Protein AF-A0A975A2U2-F1 (afdb_monomer)

Secondary structure (DSSP, 8-state):
-PPEEEE-SSHHHHHHHHHHHHHHHHHH-SS-EEEE---GGGHHHHHHHHHHHHHTS---TT-EEEESEEETT--TT-SSSHHHHHIIIIITTTT--GGGEE---TTSHHHHHHHHHHHHHS--SEEEEEBPTTS-BTTB--GGG--SS-EEEEPPHHHHHHHHHHSSSGGGT--SEEEE--HHHHHTSSEEEEEE-SGGGHHHHHHHHH-SS--TT-GGGGGGTSSSEEEEE-HHHHHHH--

Structure (mmCIF, N/CA/C/O backbone):
data_AF-A0A975A2U2-F1
#
_entry.id   AF-A0A975A2U2-F1
#
loop_
_atom_site.group_PDB
_atom_site.id
_atom_site.type_symbol
_atom_site.label_atom_id
_atom_site.label_alt_id
_atom_site.label_comp_id
_atom_site.label_asym_id
_atom_site.label_entity_id
_atom_site.label_seq_id
_atom_site.pdbx_PDB_ins_code
_atom_site.Cartn_x
_atom_site.Cartn_y
_atom_site.Cartn_z
_atom_site.occupancy
_atom_site.B_iso_or_equiv
_atom_site.auth_seq_id
_atom_site.auth_comp_id
_atom_site.auth_asym_id
_atom_site.auth_atom_id
_atom_site.pdbx_PDB_model_num
ATOM 1 N N . MET A 1 1 ? -15.490 -8.543 -10.507 1.00 60.94 1 MET A N 1
ATOM 2 C CA . MET A 1 1 ? -15.970 -7.292 -11.134 1.00 60.94 1 MET A CA 1
ATOM 3 C C . MET A 1 1 ? -14.875 -6.780 -12.058 1.00 60.94 1 MET A C 1
ATOM 5 O O . MET A 1 1 ? -13.742 -7.208 -11.859 1.00 60.94 1 MET A O 1
ATOM 9 N N . PRO A 1 2 ? -15.171 -5.969 -13.089 1.00 84.06 2 PRO A N 1
ATOM 10 C CA . PRO A 1 2 ? -14.108 -5.294 -13.832 1.00 84.06 2 PRO A CA 1
ATOM 11 C C . PRO A 1 2 ? -13.298 -4.394 -12.888 1.00 84.06 2 PRO A C 1
ATOM 13 O O . PRO A 1 2 ? -13.817 -3.969 -11.854 1.00 84.06 2 PRO A O 1
ATOM 16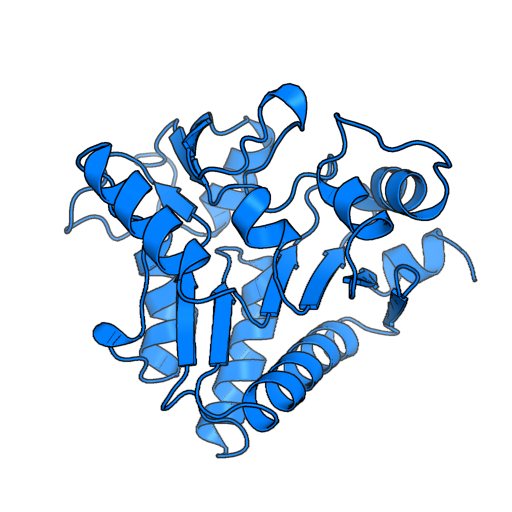 N N . LEU A 1 3 ? -12.040 -4.127 -13.248 1.00 93.69 3 LEU A N 1
ATOM 17 C CA . LEU A 1 3 ? -11.221 -3.108 -12.592 1.00 93.69 3 LEU A CA 1
ATOM 18 C C . LEU A 1 3 ? -11.994 -1.784 -12.560 1.00 93.69 3 LEU A C 1
ATOM 20 O O . LEU A 1 3 ? -12.442 -1.308 -13.603 1.00 93.69 3 LEU A O 1
ATOM 24 N N . GLN A 1 4 ? -12.152 -1.215 -11.369 1.00 96.00 4 GLN A N 1
ATOM 25 C CA . GLN A 1 4 ? -12.750 0.101 -11.175 1.00 96.00 4 GLN A CA 1
ATOM 26 C C . GLN A 1 4 ? -11.678 1.176 -11.356 1.00 96.00 4 GLN A C 1
ATOM 28 O O . GLN A 1 4 ? -10.535 0.991 -10.936 1.00 96.00 4 GLN A O 1
ATOM 33 N N . LEU A 1 5 ? -12.047 2.286 -11.986 1.00 95.56 5 LEU A N 1
ATOM 34 C CA . LEU A 1 5 ? -11.187 3.448 -12.168 1.00 95.56 5 LEU A CA 1
ATOM 35 C C . LEU A 1 5 ? -11.853 4.643 -11.495 1.00 95.56 5 LEU A C 1
ATOM 37 O O . LEU A 1 5 ? -12.919 5.062 -11.935 1.00 95.56 5 LEU A O 1
ATOM 41 N N . GLU A 1 6 ? -11.194 5.196 -10.485 1.00 95.31 6 GLU A N 1
ATOM 42 C CA . GLU A 1 6 ? -11.610 6.420 -9.806 1.00 95.31 6 GLU A CA 1
ATOM 43 C C . GLU A 1 6 ? -10.668 7.558 -10.201 1.00 95.31 6 GLU A C 1
ATOM 45 O O . GLU A 1 6 ? -9.447 7.388 -10.250 1.00 95.31 6 GLU A O 1
ATOM 50 N N . LYS A 1 7 ? -11.236 8.722 -10.513 1.00 93.12 7 LYS A N 1
ATOM 51 C CA . LYS A 1 7 ? -10.504 9.929 -10.915 1.00 93.12 7 LYS A CA 1
ATOM 52 C C . LYS A 1 7 ? -10.805 11.022 -9.897 1.00 93.12 7 LYS A C 1
ATOM 54 O O . LYS A 1 7 ? -11.976 11.308 -9.666 1.00 93.12 7 LYS A O 1
ATOM 59 N N . THR A 1 8 ? -9.782 11.620 -9.297 1.00 90.94 8 THR A N 1
ATOM 60 C CA . THR A 1 8 ? -9.971 12.664 -8.278 1.00 90.94 8 THR A CA 1
ATOM 61 C C . THR A 1 8 ? -9.859 14.063 -8.882 1.00 90.94 8 THR A C 1
ATOM 63 O O . THR A 1 8 ? -9.176 14.248 -9.892 1.00 90.94 8 THR A O 1
ATOM 66 N N . GLU A 1 9 ? -10.527 15.065 -8.299 1.00 86.44 9 GLU A N 1
ATOM 67 C CA . GLU A 1 9 ? -10.512 16.440 -8.829 1.00 86.44 9 GLU A CA 1
ATOM 68 C C . GLU A 1 9 ? -9.374 17.270 -8.225 1.00 86.44 9 GLU A C 1
ATOM 70 O O . GLU A 1 9 ? -8.796 18.135 -8.887 1.00 86.44 9 GLU A O 1
ATOM 75 N N . ASN A 1 10 ? -9.004 16.979 -6.979 1.00 84.06 10 ASN A N 1
ATOM 76 C CA . ASN A 1 10 ? -7.843 17.547 -6.306 1.00 84.06 10 ASN A CA 1
ATOM 77 C C . ASN A 1 10 ? -7.089 16.491 -5.452 1.00 84.06 10 ASN A C 1
ATOM 79 O O . ASN A 1 10 ? -7.435 15.306 -5.427 1.00 84.06 10 ASN A O 1
ATOM 83 N N . SER A 1 11 ? -5.990 16.897 -4.805 1.00 74.81 11 SER A N 1
ATOM 84 C CA . SER A 1 11 ? -5.178 15.994 -3.972 1.00 74.81 11 SER A CA 1
ATOM 85 C C . SER A 1 11 ? -5.811 15.662 -2.617 1.00 74.81 11 SER A C 1
ATOM 87 O O . SER A 1 11 ? -5.467 14.626 -2.050 1.00 74.81 11 SER A O 1
ATOM 89 N N . LEU A 1 12 ? -6.695 16.518 -2.091 1.00 80.00 12 LEU A N 1
ATOM 90 C CA . LEU A 1 12 ? -7.461 16.223 -0.875 1.00 80.00 12 LEU A CA 1
ATOM 91 C C . LEU A 1 12 ? -8.483 15.128 -1.167 1.00 80.00 12 LEU A C 1
ATOM 93 O O . LEU A 1 12 ? -8.534 14.157 -0.425 1.00 80.00 12 LEU A O 1
ATOM 97 N N . ASP A 1 13 ? -9.165 15.193 -2.312 1.00 84.75 13 ASP A N 1
ATOM 98 C CA . ASP A 1 13 ? -10.115 14.160 -2.740 1.00 84.75 13 ASP A CA 1
ATOM 99 C C . ASP A 1 13 ? -9.481 12.759 -2.788 1.00 84.75 13 ASP A C 1
ATOM 101 O O . ASP A 1 13 ? -10.126 11.773 -2.452 1.00 84.75 13 ASP A O 1
ATOM 105 N N . LEU A 1 14 ? -8.204 12.648 -3.185 1.00 86.81 14 LEU A N 1
ATOM 106 C CA . LEU A 1 14 ? -7.469 11.375 -3.169 1.00 86.81 14 LEU A CA 1
ATOM 107 C C . LEU A 1 14 ? -7.332 10.819 -1.750 1.00 86.81 14 LEU A C 1
ATOM 109 O O . LEU A 1 14 ? -7.555 9.631 -1.517 1.00 86.81 14 LEU A O 1
ATOM 113 N N . GLN A 1 15 ? -6.941 11.679 -0.813 1.00 88.25 15 GLN A N 1
ATOM 114 C CA . GLN A 1 15 ? -6.738 11.306 0.584 1.00 88.25 15 GLN A CA 1
ATOM 115 C C . GLN A 1 15 ? -8.072 10.945 1.234 1.00 88.25 15 GLN A C 1
ATOM 117 O O . GLN A 1 15 ? -8.176 9.893 1.862 1.00 88.25 15 GLN A O 1
ATOM 122 N N . GLU A 1 16 ? -9.094 11.774 1.019 1.00 88.31 16 GLU A N 1
ATOM 123 C CA . GLU A 1 16 ? -10.457 11.571 1.508 1.00 88.31 16 GLU A CA 1
ATOM 124 C C . GLU A 1 16 ? -11.075 10.294 0.938 1.00 88.31 16 GLU A C 1
ATOM 126 O O . GLU A 1 16 ? -11.665 9.522 1.688 1.00 88.31 16 GLU A O 1
ATOM 131 N N . LEU A 1 17 ? -10.884 10.000 -0.352 1.00 92.31 17 LEU A N 1
ATOM 132 C CA . LEU A 1 17 ? -11.379 8.766 -0.962 1.00 92.31 17 LEU A CA 1
ATOM 133 C C . LEU A 1 17 ? -10.708 7.526 -0.358 1.00 92.31 17 LEU A C 1
ATOM 135 O O . LEU A 1 17 ? -11.388 6.558 -0.020 1.00 92.31 17 LEU A O 1
ATOM 139 N N . ILE A 1 18 ? -9.383 7.538 -0.195 1.00 92.06 18 ILE A N 1
ATOM 140 C CA . ILE A 1 18 ? -8.663 6.406 0.407 1.00 92.06 18 ILE A CA 1
ATOM 141 C C . ILE A 1 18 ? -9.062 6.225 1.878 1.00 92.06 18 ILE A C 1
ATOM 143 O O . ILE A 1 18 ? -9.288 5.095 2.320 1.00 92.06 18 ILE A O 1
ATOM 147 N N . GLN A 1 19 ? -9.190 7.321 2.627 1.00 91.94 19 GLN A N 1
ATOM 148 C CA . GLN A 1 19 ? -9.665 7.317 4.010 1.00 91.94 19 GLN A CA 1
ATOM 149 C C . GLN A 1 19 ? -11.100 6.783 4.107 1.00 91.94 19 GLN A C 1
ATOM 151 O O . GLN A 1 19 ? -11.376 5.948 4.968 1.00 91.94 19 GLN A O 1
ATOM 156 N N . LEU A 1 20 ? -11.998 7.220 3.220 1.00 92.38 20 LEU A N 1
ATOM 157 C CA . LEU A 1 20 ? -13.383 6.762 3.157 1.00 92.38 20 LEU A CA 1
ATOM 158 C C . LEU A 1 20 ? -13.448 5.261 2.877 1.00 92.38 20 LEU A C 1
ATOM 160 O O . LEU A 1 20 ? -14.113 4.542 3.617 1.00 92.38 20 LEU A O 1
ATOM 164 N N . ILE A 1 21 ? -12.695 4.778 1.883 1.00 94.44 21 ILE A N 1
ATOM 165 C CA . ILE A 1 21 ? -12.599 3.345 1.588 1.00 94.44 21 ILE A CA 1
ATOM 166 C C . ILE A 1 21 ? -12.132 2.581 2.830 1.00 94.44 21 ILE A C 1
ATOM 168 O O . ILE A 1 21 ? -12.745 1.585 3.198 1.00 94.44 21 ILE A O 1
ATOM 172 N N . LEU A 1 22 ? -11.074 3.033 3.508 1.00 93.94 22 LEU A N 1
ATOM 173 C CA . LEU A 1 22 ? -10.594 2.358 4.715 1.00 93.94 22 LEU A CA 1
ATOM 174 C C . LEU A 1 22 ? -11.653 2.348 5.828 1.00 93.94 22 LEU A C 1
ATOM 176 O O . LEU A 1 22 ? -11.825 1.325 6.491 1.00 93.94 22 LEU A O 1
ATOM 180 N N . LYS A 1 23 ? -12.363 3.465 6.022 1.00 92.75 23 LYS A N 1
ATOM 181 C CA . LYS A 1 23 ? -13.436 3.608 7.015 1.00 92.75 23 LYS A CA 1
ATOM 182 C C . LYS A 1 23 ? -14.592 2.650 6.740 1.00 92.75 23 LYS A C 1
ATOM 184 O O . LYS A 1 23 ? -15.063 1.995 7.668 1.00 92.75 23 LYS A O 1
ATOM 189 N N . GLU A 1 24 ? -15.025 2.544 5.488 1.00 93.50 24 GLU A N 1
ATOM 190 C CA . GLU A 1 24 ? -16.064 1.601 5.073 1.00 93.50 24 GLU A CA 1
ATOM 191 C C . GLU A 1 24 ? -15.623 0.161 5.358 1.00 93.50 24 GLU A C 1
ATOM 193 O O . GLU A 1 24 ? -16.275 -0.540 6.133 1.00 93.50 24 GLU A O 1
ATOM 198 N N . GLU A 1 25 ? -14.459 -0.243 4.847 1.00 94.50 25 GLU A N 1
ATOM 199 C CA . GLU A 1 25 ? -13.970 -1.623 4.948 1.00 94.50 25 GLU A CA 1
ATOM 200 C C . GLU A 1 25 ? -13.724 -2.067 6.401 1.00 94.50 25 GLU A C 1
ATOM 202 O O . GLU A 1 25 ? -14.053 -3.198 6.767 1.00 94.50 25 GLU A O 1
ATOM 207 N N . VAL A 1 26 ? -13.193 -1.186 7.263 1.00 93.44 26 VAL A N 1
ATOM 208 C CA . VAL A 1 26 ? -12.998 -1.516 8.687 1.00 93.44 26 VAL A CA 1
ATOM 209 C C . VAL A 1 26 ? -14.322 -1.568 9.455 1.00 93.44 26 VAL A C 1
ATOM 211 O O . VAL A 1 26 ? -14.438 -2.309 10.429 1.00 93.44 26 VAL A O 1
ATOM 214 N N . SER A 1 27 ? -15.341 -0.814 9.028 1.00 90.25 27 SER A N 1
ATOM 215 C CA . SER A 1 27 ? -16.659 -0.813 9.676 1.00 90.25 27 SER A CA 1
ATOM 216 C C . SER A 1 27 ? -17.502 -2.045 9.330 1.00 90.25 27 SER A C 1
ATOM 218 O O . SER A 1 27 ? -18.303 -2.497 10.151 1.00 90.25 27 SER A O 1
ATOM 220 N N . GLU A 1 28 ? -17.298 -2.629 8.146 1.00 89.81 28 GLU A N 1
ATOM 221 C CA . GLU A 1 28 ? -18.024 -3.818 7.689 1.00 89.81 28 GLU A CA 1
ATOM 222 C C . GLU A 1 28 ? -17.615 -5.098 8.430 1.00 89.81 28 GLU A C 1
ATOM 224 O O . GLU A 1 28 ? -18.399 -6.050 8.522 1.00 89.81 28 GLU A O 1
ATOM 229 N N . LYS A 1 29 ? -16.389 -5.146 8.967 1.00 85.38 29 LYS A N 1
ATOM 230 C CA . LYS A 1 29 ? -15.828 -6.353 9.577 1.00 85.38 29 LYS A CA 1
ATOM 231 C C . LYS A 1 29 ? -15.096 -6.041 10.874 1.00 85.38 29 LYS A C 1
ATOM 233 O O . LYS A 1 29 ? -14.103 -5.330 10.898 1.00 85.38 29 LYS A O 1
ATOM 238 N N . ASN A 1 30 ? -15.529 -6.696 11.951 1.00 78.75 30 ASN A N 1
ATOM 239 C CA . ASN A 1 30 ? -14.882 -6.561 13.253 1.00 78.75 30 ASN A CA 1
ATOM 240 C C . ASN A 1 30 ? -13.431 -7.070 13.250 1.00 78.75 30 ASN A C 1
ATOM 242 O O . ASN A 1 30 ? -12.584 -6.429 13.843 1.00 78.75 30 ASN A O 1
ATOM 246 N N . ASP A 1 31 ? -13.127 -8.210 12.635 1.00 90.69 31 ASP A N 1
ATOM 247 C CA . ASP A 1 31 ? -11.786 -8.808 12.551 1.00 90.69 31 ASP A CA 1
ATOM 248 C C . ASP A 1 31 ? -11.086 -8.435 11.232 1.00 90.69 31 ASP A C 1
ATOM 250 O O . ASP A 1 31 ? -10.857 -9.275 10.363 1.00 90.69 31 ASP A O 1
ATOM 254 N N . PHE A 1 32 ? -10.795 -7.151 11.043 1.00 96.25 32 PHE A N 1
ATOM 255 C CA . PHE A 1 32 ? -10.252 -6.610 9.793 1.00 96.25 32 PHE A CA 1
ATOM 256 C C . PHE A 1 32 ? -8.742 -6.865 9.629 1.00 96.25 32 PHE A C 1
ATOM 258 O O . PHE A 1 32 ? -7.986 -6.793 10.592 1.00 96.25 32 PHE A O 1
ATOM 265 N N . SER A 1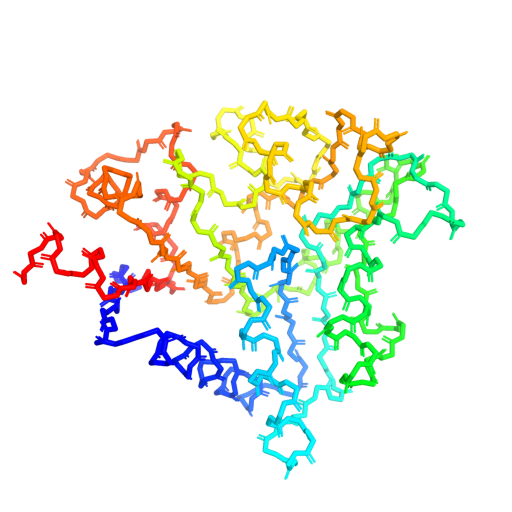 33 ? -8.271 -7.143 8.415 1.00 97.06 33 SER A N 1
ATOM 266 C CA . SER A 1 33 ? -6.845 -7.288 8.088 1.00 97.06 33 SER A CA 1
ATOM 267 C C . SER A 1 33 ? -6.422 -6.318 6.985 1.00 97.06 33 SER A C 1
ATOM 269 O O . SER A 1 33 ? -6.972 -6.362 5.885 1.00 97.06 33 SER A O 1
ATOM 271 N N . PHE A 1 34 ? -5.422 -5.479 7.254 1.00 96.81 34 PHE A N 1
ATOM 272 C CA . PHE A 1 34 ? -4.977 -4.410 6.357 1.00 96.81 34 PHE A CA 1
ATOM 273 C C . PHE A 1 34 ? -3.492 -4.544 6.004 1.00 96.81 34 PHE A C 1
ATOM 275 O O . PHE A 1 34 ? -2.650 -4.605 6.897 1.00 96.81 34 PHE A O 1
ATOM 282 N N . ALA A 1 35 ? -3.156 -4.575 4.714 1.00 96.25 35 ALA A N 1
ATOM 283 C CA . ALA A 1 35 ? -1.769 -4.487 4.260 1.00 96.25 35 ALA A CA 1
ATOM 284 C C . ALA A 1 35 ? -1.357 -3.020 4.082 1.00 96.25 35 ALA A C 1
ATOM 286 O O . ALA A 1 35 ? -1.995 -2.286 3.324 1.00 96.25 35 ALA A O 1
ATOM 287 N N . ILE A 1 36 ? -0.289 -2.617 4.773 1.00 93.31 36 ILE A N 1
ATOM 288 C CA . ILE A 1 36 ? 0.160 -1.227 4.893 1.00 93.31 36 ILE A CA 1
ATOM 289 C C . ILE A 1 36 ? 1.577 -1.041 4.339 1.00 93.31 36 ILE A C 1
ATOM 291 O O . ILE A 1 36 ? 2.456 -1.864 4.594 1.00 93.31 36 ILE A O 1
ATOM 295 N N . ASN A 1 37 ? 1.782 0.058 3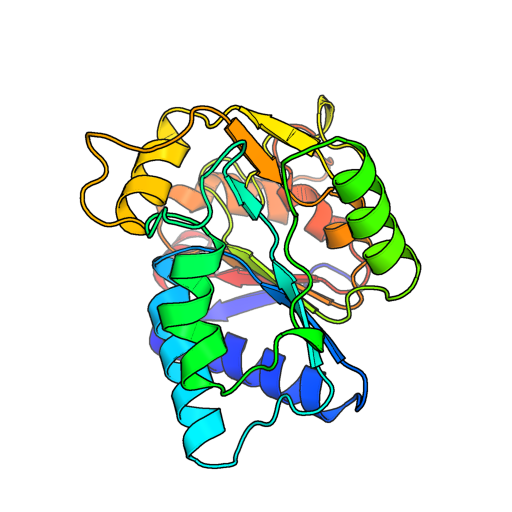.608 1.00 89.44 37 ASN A N 1
ATOM 296 C CA . ASN A 1 37 ? 3.029 0.372 2.907 1.00 89.44 37 ASN A CA 1
ATOM 297 C C . ASN A 1 37 ? 3.830 1.487 3.574 1.00 89.44 37 ASN A C 1
ATOM 299 O O . ASN A 1 37 ? 3.294 2.404 4.191 1.00 89.44 37 ASN A O 1
ATOM 303 N N . THR A 1 38 ? 5.132 1.488 3.365 1.00 89.38 38 THR A N 1
ATOM 304 C CA . THR A 1 38 ? 6.010 2.602 3.700 1.00 89.38 38 THR A CA 1
ATOM 305 C C . THR A 1 38 ? 6.152 3.504 2.476 1.00 89.38 38 THR A C 1
ATOM 307 O O . THR A 1 38 ? 6.703 3.089 1.464 1.00 89.38 38 THR A O 1
ATOM 310 N N . SER A 1 39 ? 5.637 4.737 2.533 1.00 85.44 39 SER A N 1
ATOM 311 C CA . SER A 1 39 ? 5.945 5.778 1.543 1.00 85.44 39 SER A CA 1
ATOM 312 C C . SER A 1 39 ? 5.565 7.169 2.042 1.00 85.44 39 SER A C 1
ATOM 314 O O . SER A 1 39 ? 4.498 7.352 2.622 1.00 85.44 39 SER A O 1
ATOM 316 N N . ASN A 1 40 ? 6.390 8.180 1.759 1.00 85.81 40 ASN A N 1
ATOM 317 C CA . ASN A 1 40 ? 6.036 9.577 2.039 1.00 85.81 40 ASN A CA 1
ATOM 318 C C . ASN A 1 40 ? 4.823 10.063 1.252 1.00 85.81 40 ASN A C 1
ATOM 320 O O . ASN A 1 40 ? 4.141 10.979 1.705 1.00 85.81 40 ASN A O 1
ATOM 324 N N . ASN A 1 41 ? 4.503 9.428 0.126 1.00 84.75 41 ASN A N 1
ATOM 325 C CA . ASN A 1 41 ? 3.285 9.750 -0.609 1.00 84.75 41 ASN A CA 1
ATOM 326 C C . ASN A 1 41 ? 2.028 9.269 0.136 1.00 84.75 41 ASN A C 1
ATOM 328 O O . ASN A 1 41 ? 0.949 9.807 -0.097 1.00 84.75 41 ASN A O 1
ATOM 332 N N . PHE A 1 42 ? 2.167 8.324 1.075 1.00 87.19 42 PHE A N 1
ATOM 333 C CA . PHE A 1 42 ? 1.108 7.956 2.014 1.00 87.19 42 PHE A CA 1
ATOM 334 C C . PHE A 1 42 ? 1.039 8.872 3.238 1.00 87.19 42 PHE A C 1
ATOM 336 O O . PHE A 1 42 ? 0.055 8.802 3.965 1.00 87.19 42 PHE A O 1
ATOM 343 N N . HIS A 1 43 ? 2.028 9.735 3.492 1.00 89.19 43 HIS A N 1
ATOM 344 C CA . HIS A 1 43 ? 2.042 10.543 4.713 1.00 89.19 43 HIS A CA 1
ATOM 345 C C . HIS A 1 43 ? 0.769 11.398 4.887 1.00 89.19 43 HIS A C 1
ATOM 347 O O . HIS A 1 43 ? 0.158 11.287 5.949 1.00 89.19 43 HIS A O 1
ATOM 353 N N . PRO A 1 44 ? 0.268 12.119 3.861 1.00 89.56 44 PRO A N 1
ATOM 354 C CA . PRO A 1 44 ? -0.998 12.849 3.982 1.00 89.56 44 PRO A CA 1
ATOM 355 C C . PRO A 1 44 ? -2.213 11.936 4.220 1.00 89.56 44 PRO A C 1
ATOM 357 O O . PRO A 1 44 ? -3.138 12.288 4.946 1.00 89.56 44 PRO A O 1
ATOM 360 N N . ILE A 1 45 ? -2.201 10.725 3.649 1.00 91.06 45 ILE A N 1
ATOM 361 C CA . ILE A 1 45 ? -3.246 9.715 3.876 1.00 91.06 45 ILE A CA 1
ATOM 362 C C . ILE A 1 45 ? -3.213 9.261 5.344 1.00 91.06 45 ILE A C 1
ATOM 364 O O . ILE A 1 45 ? -4.258 9.145 5.982 1.00 91.06 45 ILE A O 1
ATOM 368 N N . TYR A 1 46 ? -2.023 9.041 5.908 1.00 93.75 46 TYR A N 1
ATOM 369 C CA . TYR A 1 46 ? -1.855 8.685 7.317 1.00 93.75 46 TYR A CA 1
ATOM 370 C C . TYR A 1 46 ? -2.279 9.811 8.253 1.00 93.75 46 TYR A C 1
ATOM 372 O O . TYR A 1 46 ? -2.977 9.534 9.223 1.00 93.75 46 TYR A O 1
ATOM 380 N N . GLU A 1 47 ? -1.962 11.068 7.941 1.00 93.94 47 GLU A N 1
ATOM 381 C CA . GLU A 1 47 ? -2.453 12.219 8.708 1.00 93.94 47 GLU A CA 1
ATOM 382 C C . GLU A 1 47 ? -3.987 12.276 8.731 1.00 93.94 47 GLU A C 1
ATOM 384 O O . GLU A 1 47 ? -4.580 12.437 9.800 1.00 93.94 47 GLU A O 1
ATOM 389 N N . ALA A 1 48 ? -4.640 12.061 7.585 1.00 92.88 48 ALA A N 1
ATOM 390 C CA . ALA A 1 48 ? -6.097 12.008 7.502 1.00 92.88 48 ALA A CA 1
ATOM 391 C C . ALA A 1 48 ? -6.675 10.851 8.342 1.00 92.88 48 ALA A C 1
ATOM 393 O O . ALA A 1 48 ? -7.612 11.041 9.122 1.00 92.88 48 ALA A O 1
ATOM 394 N N . ILE A 1 49 ? -6.098 9.650 8.244 1.00 94.56 49 ILE A N 1
ATOM 395 C CA . ILE A 1 49 ? -6.519 8.476 9.029 1.00 94.56 49 ILE A CA 1
ATOM 396 C C . ILE A 1 49 ? -6.358 8.725 10.536 1.00 94.56 49 ILE A C 1
ATOM 398 O O . ILE A 1 49 ? -7.274 8.437 11.310 1.00 94.56 49 ILE A O 1
ATOM 402 N N . VAL A 1 50 ? -5.223 9.289 10.955 1.00 95.62 50 VAL A N 1
ATOM 403 C CA . VAL A 1 50 ? -4.946 9.651 12.353 1.00 95.62 50 VAL A CA 1
ATOM 404 C C . VAL A 1 50 ? -5.941 10.692 12.852 1.00 95.62 50 VAL A C 1
ATOM 406 O O . VAL A 1 50 ? -6.472 10.546 13.952 1.00 95.62 50 VAL A O 1
ATOM 409 N N . SER A 1 51 ? -6.258 11.699 12.038 1.00 94.81 51 SER A N 1
ATOM 410 C CA . SER A 1 51 ? -7.268 12.702 12.377 1.00 94.81 51 SER A CA 1
ATOM 411 C C . SER A 1 51 ? -8.646 12.068 12.608 1.00 94.81 51 SER A C 1
ATOM 413 O O . SER A 1 51 ? -9.282 12.336 13.631 1.00 94.81 51 SER A O 1
ATOM 415 N N . SER A 1 52 ? -9.080 11.149 11.735 1.00 94.12 52 SER A N 1
ATOM 416 C CA . SER A 1 52 ? -10.336 10.413 11.934 1.00 94.12 52 SER A CA 1
ATOM 417 C C . SER A 1 52 ? -10.331 9.573 13.205 1.00 94.12 52 SER A C 1
ATOM 419 O O . SER A 1 52 ? -11.315 9.590 13.942 1.00 94.12 52 SER A O 1
ATOM 421 N N . PHE A 1 53 ? -9.233 8.881 13.507 1.00 95.62 53 PHE A N 1
ATOM 422 C CA . PHE A 1 53 ? -9.107 8.122 14.750 1.00 95.62 53 PHE A CA 1
ATOM 423 C C . PHE A 1 53 ? -9.224 9.023 15.986 1.00 95.62 53 PHE A C 1
ATOM 425 O O . PHE A 1 53 ? -10.030 8.750 16.873 1.00 95.62 53 PHE A O 1
ATOM 432 N N . GLN A 1 54 ? -8.498 10.143 16.013 1.00 95.00 54 GLN A N 1
ATOM 433 C CA . GLN A 1 54 ? -8.523 11.098 17.127 1.00 95.00 54 GLN A CA 1
ATOM 434 C C . GLN A 1 54 ? -9.899 11.749 17.323 1.00 95.00 54 GLN A C 1
ATOM 436 O O . GLN A 1 54 ? -10.275 12.067 18.450 1.00 95.00 54 GLN A O 1
ATOM 441 N N . SER A 1 55 ? -10.667 11.923 16.243 1.00 95.56 55 SER A N 1
ATOM 442 C CA . SER A 1 55 ? -12.051 12.413 16.305 1.00 95.56 55 SER A CA 1
ATOM 443 C C . SER A 1 55 ? -13.076 11.357 16.752 1.00 95.56 55 SER A C 1
ATOM 445 O O . SER A 1 55 ? -14.215 11.707 17.054 1.00 95.56 55 SER A O 1
ATOM 447 N N . GLY A 1 56 ? -12.685 10.078 16.826 1.00 93.88 56 GLY A N 1
ATOM 448 C CA . GLY A 1 56 ? -13.569 8.953 17.153 1.00 93.88 56 GLY A CA 1
ATOM 449 C C . GLY A 1 56 ? -14.332 8.365 15.959 1.00 93.88 56 GLY A C 1
ATOM 450 O O . GLY A 1 56 ? -15.126 7.443 16.140 1.00 93.88 56 GLY A O 1
ATOM 451 N N . ASP A 1 57 ? -14.075 8.851 14.744 1.00 91.50 57 ASP A N 1
ATOM 452 C CA . ASP A 1 57 ? -14.728 8.414 13.503 1.00 91.50 57 ASP A CA 1
ATOM 453 C C . ASP A 1 57 ? -14.187 7.093 12.945 1.00 91.50 57 ASP A C 1
ATOM 455 O O . ASP A 1 57 ? -14.779 6.515 12.028 1.00 91.50 57 ASP A O 1
ATOM 459 N N . LEU A 1 58 ? -13.048 6.632 13.461 1.00 92.31 58 LEU A N 1
ATOM 460 C CA . LEU A 1 58 ? -12.353 5.439 13.002 1.00 92.31 58 LEU A CA 1
ATOM 461 C C . LEU A 1 58 ? -11.765 4.685 14.196 1.00 92.31 58 LEU A C 1
ATOM 463 O O . LEU A 1 58 ? -11.227 5.292 15.117 1.00 92.31 58 LEU A O 1
ATOM 467 N N . SER A 1 59 ? -11.844 3.355 14.182 1.00 92.31 59 SER A N 1
ATOM 468 C CA . SER A 1 59 ? -11.262 2.510 15.227 1.00 92.31 59 SER A CA 1
ATOM 469 C C . SER A 1 59 ? -10.628 1.268 14.623 1.00 92.31 59 SER A C 1
ATOM 471 O O . SER A 1 59 ? -11.222 0.609 13.775 1.00 92.31 59 SER A O 1
ATOM 473 N N . PHE A 1 60 ? -9.443 0.921 15.123 1.00 95.06 60 PHE A N 1
ATOM 474 C CA . PHE A 1 60 ? -8.672 -0.241 14.686 1.00 95.06 60 PHE A CA 1
ATOM 475 C C . PHE A 1 60 ? -8.557 -1.324 15.765 1.00 95.06 60 PHE A C 1
ATOM 477 O O . PHE A 1 60 ? -7.685 -2.179 15.685 1.00 95.06 60 PHE A O 1
ATOM 484 N N . ASN A 1 61 ? -9.428 -1.327 16.783 1.00 91.31 61 ASN A N 1
ATOM 485 C CA . ASN A 1 61 ? -9.312 -2.189 17.975 1.00 91.31 61 ASN A CA 1
ATOM 486 C C . ASN A 1 61 ? -9.162 -3.697 17.702 1.00 91.31 61 ASN A C 1
ATOM 488 O O . ASN A 1 61 ? -8.690 -4.439 18.561 1.00 91.31 61 ASN A O 1
ATOM 492 N N . LYS A 1 62 ? -9.621 -4.167 16.544 1.00 93.00 62 LYS A N 1
ATOM 493 C CA . LYS A 1 62 ? -9.580 -5.576 16.132 1.00 93.00 62 LYS A CA 1
ATOM 494 C C . LYS A 1 62 ? -8.971 -5.746 14.738 1.00 93.00 62 LYS A C 1
ATOM 496 O O . LYS A 1 62 ? -9.202 -6.748 14.066 1.00 93.00 62 LYS A O 1
ATOM 501 N N . THR A 1 63 ? -8.192 -4.758 14.311 1.00 96.31 63 THR A N 1
ATOM 502 C CA . THR A 1 63 ? -7.495 -4.788 13.032 1.00 96.31 63 THR A CA 1
ATOM 503 C C . THR A 1 63 ? -6.136 -5.451 13.187 1.00 96.31 63 THR A C 1
ATOM 505 O O . THR A 1 63 ? -5.419 -5.172 14.143 1.00 96.31 63 THR A O 1
ATOM 508 N N . THR A 1 64 ? -5.772 -6.317 12.248 1.00 96.81 64 THR A N 1
ATOM 509 C CA . THR A 1 64 ? -4.409 -6.833 12.083 1.00 96.81 64 THR A CA 1
ATOM 510 C C . THR A 1 64 ? -3.758 -6.139 10.893 1.00 96.81 64 THR A C 1
ATOM 512 O O . THR A 1 64 ? -4.331 -6.095 9.807 1.00 96.81 64 THR A O 1
ATOM 515 N N . PHE A 1 65 ? -2.565 -5.598 11.084 1.00 96.75 65 PHE A N 1
ATOM 516 C CA . PHE A 1 65 ? -1.798 -4.890 10.071 1.00 96.75 65 PHE A CA 1
ATOM 517 C C . PHE A 1 65 ? -0.676 -5.775 9.554 1.00 96.75 65 PHE A C 1
ATOM 519 O O . PHE A 1 65 ? 0.038 -6.392 10.337 1.00 96.75 65 PHE A O 1
ATOM 526 N N . TYR A 1 66 ? -0.504 -5.815 8.241 1.00 96.31 66 TYR A N 1
ATOM 527 C CA . TYR A 1 66 ? 0.569 -6.534 7.572 1.00 96.31 66 TYR A CA 1
ATOM 528 C C . TYR A 1 66 ? 1.473 -5.512 6.893 1.00 96.31 66 TYR A C 1
ATOM 530 O O . TYR A 1 66 ? 1.0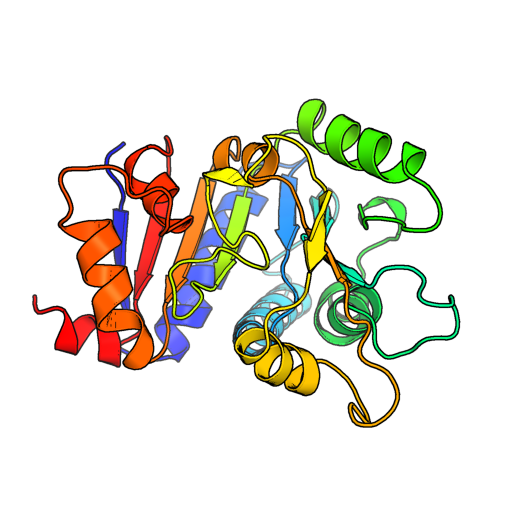97 -4.949 5.865 1.00 96.31 66 TYR A O 1
ATOM 538 N N . SER A 1 67 ? 2.656 -5.261 7.456 1.00 94.12 67 SER A N 1
ATOM 539 C CA . SER A 1 67 ? 3.654 -4.423 6.782 1.00 94.12 6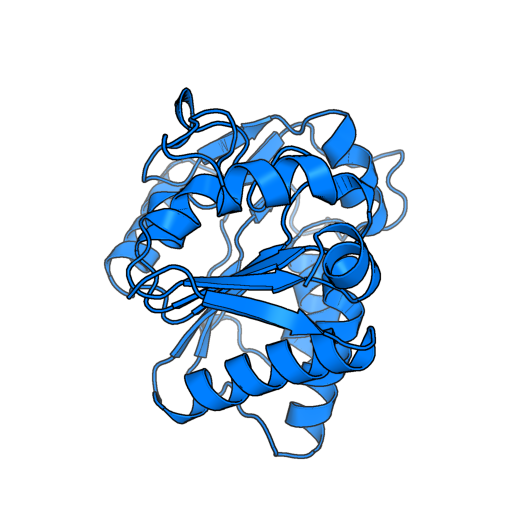7 SER A CA 1
ATOM 540 C C . SER A 1 67 ? 4.104 -5.124 5.503 1.00 94.12 67 SER A C 1
ATOM 542 O O . SER A 1 67 ? 4.449 -6.308 5.542 1.00 94.12 67 SER A O 1
ATOM 544 N N . THR A 1 68 ? 4.091 -4.422 4.375 1.00 93.75 68 THR A N 1
ATOM 545 C CA . THR A 1 68 ? 4.419 -4.994 3.058 1.00 93.75 68 THR A CA 1
ATOM 546 C C . THR A 1 68 ? 5.917 -5.158 2.828 1.00 93.75 68 THR A C 1
ATOM 548 O O . THR A 1 68 ? 6.319 -5.973 1.996 1.00 93.75 68 THR A O 1
ATOM 551 N N . GLU A 1 69 ? 6.750 -4.444 3.581 1.00 92.31 69 GLU A N 1
ATOM 552 C CA . GLU A 1 69 ? 8.202 -4.527 3.480 1.00 92.31 69 GLU A CA 1
ATOM 553 C C . GLU A 1 69 ? 8.922 -4.307 4.814 1.00 92.31 69 GLU A C 1
ATOM 555 O O . GLU A 1 69 ? 8.379 -3.728 5.754 1.00 92.31 69 GLU A O 1
ATOM 560 N N . GLU A 1 70 ? 10.168 -4.781 4.876 1.00 90.50 70 GLU A N 1
ATOM 561 C CA . GLU A 1 70 ? 11.163 -4.372 5.871 1.00 90.50 70 GLU A CA 1
ATOM 562 C C . GLU A 1 70 ? 12.575 -4.595 5.316 1.00 90.50 70 GLU A C 1
ATOM 564 O O . GLU A 1 70 ? 12.809 -5.494 4.502 1.00 90.50 70 GLU A O 1
ATOM 569 N N . PHE A 1 71 ? 13.531 -3.773 5.736 1.00 87.75 71 PHE A N 1
ATOM 570 C CA . PHE A 1 71 ? 14.927 -3.928 5.357 1.00 87.75 71 PHE A CA 1
ATOM 571 C C . PHE A 1 71 ? 15.557 -5.181 5.956 1.00 87.75 71 PHE A C 1
ATOM 573 O O . PHE A 1 71 ? 15.369 -5.517 7.124 1.00 87.75 71 PHE A O 1
ATOM 580 N N . GLU A 1 72 ? 16.379 -5.851 5.153 1.00 83.25 72 GLU A N 1
ATOM 581 C CA . GLU A 1 72 ? 17.089 -7.047 5.589 1.00 83.25 72 GLU A CA 1
ATOM 582 C C . GLU A 1 72 ? 18.229 -6.708 6.564 1.00 83.25 72 GLU A C 1
ATOM 584 O O . GLU A 1 72 ? 18.952 -5.729 6.374 1.00 83.25 72 GLU A O 1
ATOM 589 N N . ASN A 1 73 ? 18.434 -7.557 7.579 1.00 76.31 73 ASN A N 1
ATOM 590 C CA . ASN A 1 73 ? 19.572 -7.495 8.506 1.00 76.31 73 ASN A CA 1
ATOM 591 C C . ASN A 1 73 ? 19.728 -6.155 9.257 1.00 76.31 73 ASN A C 1
ATOM 593 O O . ASN A 1 73 ? 20.843 -5.761 9.612 1.00 76.31 73 ASN A O 1
ATOM 597 N N . VAL A 1 74 ? 18.626 -5.450 9.527 1.00 76.00 74 VAL A N 1
ATOM 598 C CA . VAL A 1 74 ? 18.653 -4.229 10.342 1.00 76.00 74 VAL A CA 1
ATOM 599 C C . VAL A 1 74 ? 18.666 -4.547 11.838 1.00 76.00 74 VAL A C 1
ATOM 601 O O . VAL A 1 74 ? 17.944 -5.412 12.327 1.00 76.00 74 VAL A O 1
ATOM 604 N N . SER A 1 75 ? 19.515 -3.835 12.583 1.00 75.56 75 SER A N 1
ATOM 605 C CA . SER A 1 75 ? 19.552 -3.911 14.049 1.00 75.56 75 SER A CA 1
ATOM 606 C C . SER A 1 75 ? 18.263 -3.355 14.659 1.00 75.56 75 SER A C 1
ATOM 608 O O . SER A 1 75 ? 17.710 -2.384 14.155 1.00 75.56 75 SER A O 1
ATOM 610 N N . TRP A 1 76 ? 17.867 -3.872 15.823 1.00 67.81 76 TRP A N 1
ATOM 611 C CA . TRP A 1 76 ? 16.798 -3.307 16.657 1.00 67.81 76 TRP A CA 1
ATOM 612 C C . TRP A 1 76 ? 17.020 -1.842 17.053 1.00 67.81 76 TRP A C 1
ATOM 614 O O . TRP A 1 76 ? 16.069 -1.121 17.328 1.00 67.81 76 TRP A O 1
ATOM 624 N N . SER A 1 77 ? 1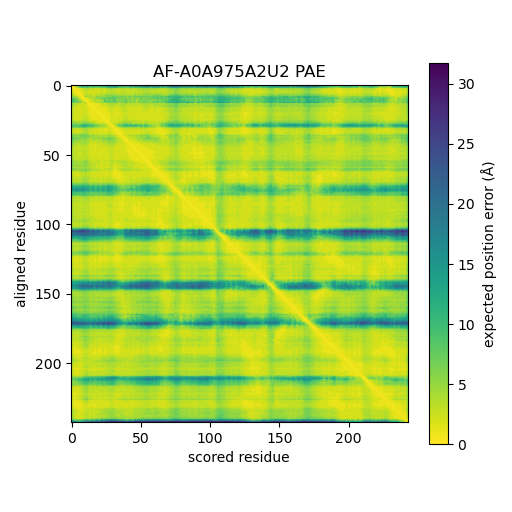8.277 -1.399 17.094 1.00 75.94 77 SER A N 1
ATOM 625 C CA . SER A 1 77 ? 18.635 -0.006 17.371 1.00 75.94 77 SER A CA 1
ATOM 626 C C . SER A 1 77 ? 18.557 0.896 16.135 1.00 75.94 77 SER A C 1
ATOM 628 O O . SER A 1 77 ? 18.864 2.082 16.237 1.00 75.94 77 SER A O 1
ATOM 630 N N . ASN A 1 78 ? 18.251 0.344 14.956 1.00 78.69 78 ASN A N 1
ATOM 631 C CA . ASN A 1 78 ? 18.154 1.115 13.727 1.00 78.69 78 ASN A CA 1
ATOM 632 C C . ASN A 1 78 ? 16.844 1.910 13.728 1.00 78.69 78 ASN A C 1
ATOM 634 O O . ASN A 1 78 ? 15.762 1.338 13.818 1.00 78.69 78 ASN A O 1
ATOM 638 N N . THR A 1 79 ? 16.948 3.231 13.611 1.00 82.06 79 THR A N 1
ATOM 639 C CA . THR A 1 79 ? 15.799 4.143 13.530 1.00 82.06 79 THR A CA 1
ATOM 640 C C . THR A 1 79 ? 15.318 4.369 12.093 1.00 82.06 79 THR A C 1
ATOM 642 O O . THR A 1 79 ? 14.344 5.078 11.876 1.00 82.06 79 THR A O 1
ATOM 645 N N . ASN A 1 80 ? 16.009 3.794 11.108 1.00 85.88 80 ASN A N 1
ATOM 646 C CA . ASN A 1 80 ? 15.782 3.970 9.677 1.00 85.88 80 ASN A CA 1
ATOM 647 C C . ASN A 1 80 ? 15.272 2.671 9.045 1.00 85.88 80 ASN A C 1
ATOM 649 O O . ASN A 1 80 ? 15.928 2.085 8.183 1.00 85.88 80 ASN A O 1
ATOM 653 N N . THR A 1 81 ? 14.117 2.200 9.510 1.00 88.12 81 THR A N 1
ATOM 654 C CA . THR A 1 81 ? 13.469 0.979 9.010 1.00 88.12 81 THR A CA 1
ATOM 655 C C . THR A 1 81 ? 12.039 1.262 8.559 1.00 88.12 81 THR A C 1
ATOM 657 O O . THR A 1 81 ? 11.465 2.294 8.925 1.00 88.12 81 THR A O 1
ATOM 660 N N . ALA A 1 82 ? 11.455 0.356 7.772 1.00 90.38 82 ALA A N 1
ATOM 661 C CA . ALA A 1 82 ? 10.053 0.459 7.367 1.00 90.38 82 ALA A CA 1
ATOM 662 C C . ALA A 1 82 ? 9.134 0.439 8.598 1.00 90.38 82 ALA A C 1
ATOM 664 O O . ALA A 1 82 ? 8.214 1.252 8.711 1.00 90.38 82 ALA A O 1
ATOM 665 N N . TYR A 1 83 ? 9.444 -0.417 9.580 1.00 90.50 83 TYR A N 1
ATOM 666 C CA . TYR A 1 83 ? 8.766 -0.422 10.872 1.00 90.50 83 TYR A CA 1
ATOM 667 C C . TYR A 1 83 ? 8.846 0.929 11.580 1.00 90.50 83 TYR A C 1
ATOM 669 O O . TYR A 1 83 ? 7.814 1.442 11.985 1.00 90.50 83 TYR A O 1
ATOM 677 N N . GLN A 1 84 ? 10.032 1.529 11.712 1.00 90.12 84 GLN A N 1
ATOM 678 C CA . GLN A 1 84 ? 10.192 2.805 12.424 1.00 90.12 84 GLN A CA 1
ATOM 679 C C . GLN A 1 84 ? 9.433 3.947 11.744 1.00 90.12 84 GLN A C 1
ATOM 681 O O . GLN A 1 84 ? 8.851 4.801 12.414 1.00 90.12 84 GLN A O 1
ATOM 686 N N . TYR A 1 85 ? 9.392 3.938 10.410 1.00 92.50 85 TYR A N 1
ATOM 687 C CA . TYR A 1 85 ? 8.561 4.861 9.650 1.00 92.50 85 TYR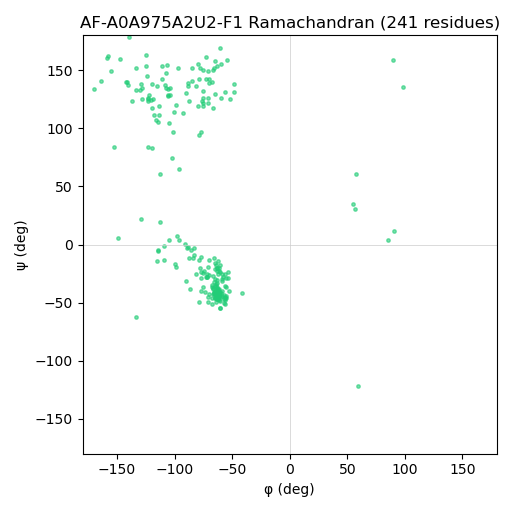 A CA 1
ATOM 688 C C . TYR A 1 85 ? 7.077 4.695 9.995 1.00 92.50 85 TYR A C 1
ATOM 690 O O . TYR A 1 85 ? 6.410 5.659 10.377 1.00 92.50 85 TYR A O 1
ATOM 698 N N . LEU A 1 86 ? 6.563 3.468 9.878 1.00 94.06 86 LEU A N 1
ATOM 699 C CA . LEU A 1 86 ? 5.162 3.172 10.164 1.00 94.06 86 LEU A CA 1
ATOM 700 C C . LEU A 1 86 ? 4.823 3.414 11.631 1.00 94.06 86 LEU A C 1
ATOM 702 O O . LEU A 1 86 ? 3.740 3.903 11.923 1.00 94.06 86 LEU A O 1
ATOM 706 N N . ASP A 1 87 ? 5.736 3.135 12.554 1.00 93.88 87 ASP A N 1
ATOM 707 C CA . ASP A 1 87 ? 5.515 3.370 13.971 1.00 93.88 87 ASP A CA 1
ATOM 708 C C . ASP A 1 87 ? 5.333 4.856 14.263 1.00 93.88 87 ASP A C 1
ATOM 710 O O . ASP A 1 87 ? 4.341 5.249 14.875 1.00 93.88 87 ASP A O 1
ATOM 714 N N . LYS A 1 88 ? 6.213 5.696 13.712 1.00 93.56 88 LYS A N 1
ATOM 715 C CA . LYS A 1 88 ? 6.147 7.151 13.863 1.00 93.56 88 LYS A CA 1
ATOM 716 C C . LYS A 1 88 ? 4.880 7.761 13.264 1.00 93.56 88 LYS A C 1
ATOM 718 O O . LYS A 1 88 ? 4.286 8.642 13.882 1.00 93.56 88 LYS A O 1
ATOM 723 N N . TYR A 1 89 ? 4.513 7.359 12.049 1.00 94.88 89 TYR A N 1
ATOM 724 C CA . TYR A 1 89 ? 3.481 8.050 11.268 1.00 94.88 89 TYR A CA 1
ATOM 725 C C . TYR A 1 89 ? 2.107 7.386 11.308 1.00 94.88 89 TYR A C 1
ATOM 727 O O . TYR A 1 89 ? 1.124 8.032 10.957 1.00 94.88 89 TYR A O 1
ATOM 735 N N . PHE A 1 90 ? 2.027 6.125 11.729 1.00 95.62 90 PHE A N 1
ATOM 736 C CA . PHE A 1 90 ? 0.797 5.347 11.679 1.00 95.62 90 PHE A CA 1
ATOM 737 C C . PHE A 1 90 ? 0.522 4.600 12.989 1.00 95.62 90 PHE A C 1
ATOM 739 O O . PHE A 1 90 ? -0.472 4.894 13.644 1.00 95.62 90 PHE A O 1
ATOM 746 N N . TYR A 1 91 ? 1.383 3.673 13.426 1.00 96.38 91 TYR A N 1
ATOM 747 C CA . TYR A 1 91 ? 1.062 2.800 14.560 1.00 96.38 91 TYR A CA 1
ATOM 748 C C . TYR A 1 91 ? 0.973 3.537 15.897 1.00 96.38 91 TYR A C 1
ATOM 750 O O . TYR A 1 91 ? -0.029 3.380 16.590 1.00 96.38 91 TYR A O 1
ATOM 758 N N . SER A 1 92 ? 1.979 4.337 16.265 1.00 96.88 92 SER A N 1
ATOM 759 C CA . SER A 1 92 ? 1.975 5.057 17.544 1.00 96.88 92 SER A CA 1
ATOM 760 C C . SER A 1 92 ? 0.854 6.108 17.623 1.00 96.88 92 SER A C 1
ATOM 762 O O . SER A 1 92 ? 0.132 6.105 18.619 1.00 96.88 92 SER A O 1
ATOM 764 N N . PRO A 1 93 ? 0.619 6.958 16.597 1.00 97.31 93 PRO A N 1
ATOM 765 C CA . PRO A 1 93 ? -0.495 7.914 16.614 1.00 97.31 93 PRO A CA 1
ATOM 766 C C . PRO A 1 93 ? -1.896 7.283 16.668 1.00 97.31 93 PRO A C 1
ATOM 768 O O . PRO A 1 93 ? -2.833 7.935 17.126 1.00 97.31 93 PRO A O 1
ATOM 771 N N . LEU A 1 94 ? -2.041 6.044 16.188 1.00 96.81 94 LEU A N 1
ATOM 772 C CA . LEU A 1 94 ? -3.285 5.265 16.221 1.00 96.81 94 LEU A CA 1
ATOM 773 C C . LEU A 1 94 ? -3.368 4.303 17.417 1.00 96.81 94 LEU A C 1
ATOM 775 O O . LEU A 1 94 ? -4.308 3.515 17.499 1.00 96.81 94 LEU A O 1
ATOM 779 N N . GLU A 1 95 ? -2.378 4.331 18.313 1.00 97.00 95 GLU A N 1
ATOM 780 C CA . GLU A 1 95 ? -2.292 3.458 19.490 1.00 97.00 95 GLU A CA 1
ATOM 781 C C . GLU A 1 95 ? -2.369 1.953 19.145 1.00 97.00 95 GLU A C 1
ATOM 783 O O . GLU A 1 95 ? -2.923 1.143 19.895 1.00 97.00 95 GLU A O 1
ATOM 788 N N . ILE A 1 96 ? -1.805 1.555 17.997 1.00 97.12 96 ILE A N 1
ATOM 789 C CA . ILE A 1 96 ? -1.824 0.162 17.534 1.00 97.12 96 ILE A CA 1
ATOM 790 C C . ILE A 1 96 ? -0.912 -0.694 18.410 1.00 97.12 96 ILE A C 1
ATOM 792 O O . ILE A 1 96 ? 0.285 -0.426 18.556 1.00 97.12 96 ILE A O 1
ATOM 796 N N . LYS A 1 97 ? -1.473 -1.778 18.944 1.00 96.19 97 LYS A N 1
ATOM 797 C CA . LYS A 1 97 ? -0.763 -2.703 19.832 1.00 96.19 97 LYS A CA 1
ATOM 798 C C . LYS A 1 97 ? 0.126 -3.661 19.054 1.00 96.19 97 LYS A C 1
ATOM 800 O O . LYS A 1 97 ? -0.142 -3.965 17.894 1.00 96.19 97 LYS A O 1
ATOM 805 N N . ASP A 1 98 ? 1.161 -4.186 19.696 1.00 93.44 98 ASP A N 1
ATOM 806 C CA . ASP A 1 98 ? 2.139 -5.049 19.028 1.00 93.44 98 ASP A CA 1
ATOM 807 C C . ASP A 1 98 ? 1.525 -6.355 18.510 1.00 93.44 98 ASP A C 1
ATOM 809 O O . ASP A 1 98 ? 1.880 -6.805 17.423 1.00 93.44 98 ASP A O 1
ATOM 813 N N . GLU A 1 99 ? 0.531 -6.925 19.201 1.00 94.44 99 GLU A N 1
ATOM 814 C CA . GLU A 1 99 ? -0.182 -8.121 18.732 1.00 94.44 99 GLU A CA 1
ATOM 815 C C . GLU A 1 99 ? -0.975 -7.905 17.432 1.00 94.44 99 GLU A C 1
ATOM 817 O O . GLU A 1 99 ? -1.326 -8.872 16.755 1.00 94.44 99 GLU A O 1
ATOM 822 N N . GLN A 1 100 ? -1.243 -6.647 17.076 1.00 95.69 100 GLN A N 1
ATOM 823 C CA . GLN A 1 100 ? -1.921 -6.266 15.842 1.00 95.69 100 GLN A CA 1
ATOM 824 C C . GLN A 1 100 ? -0.945 -6.090 14.677 1.00 95.69 100 GLN A C 1
ATOM 826 O O . GLN A 1 100 ? -1.392 -5.971 13.541 1.00 95.69 100 GLN A O 1
ATOM 831 N N . LYS A 1 101 ? 0.370 -6.055 14.924 1.00 94.56 101 LYS A N 1
ATOM 832 C CA . LYS A 1 101 ? 1.393 -5.758 13.915 1.00 94.56 101 LYS A CA 1
ATOM 833 C C . LYS A 1 101 ? 2.035 -7.055 13.428 1.00 94.56 101 LYS A C 1
ATOM 835 O O . LYS A 1 101 ? 2.750 -7.734 14.161 1.00 94.56 101 LYS A O 1
ATOM 840 N N . ILE A 1 102 ? 1.825 -7.390 12.161 1.00 93.56 102 ILE A N 1
ATOM 841 C CA . ILE A 1 102 ? 2.515 -8.479 11.470 1.00 93.56 102 ILE A CA 1
ATOM 842 C C . ILE A 1 102 ? 3.598 -7.860 10.596 1.00 93.56 102 ILE A C 1
ATOM 844 O O . ILE A 1 102 ? 3.352 -7.390 9.485 1.00 93.56 102 ILE A O 1
ATOM 848 N N . ILE A 1 103 ? 4.812 -7.840 11.135 1.00 89.12 103 ILE A N 1
ATOM 849 C CA . ILE A 1 103 ? 5.980 -7.236 10.498 1.00 89.12 103 ILE A CA 1
ATOM 850 C C . ILE A 1 103 ? 6.879 -8.366 9.993 1.00 89.12 103 ILE A C 1
ATOM 852 O O . ILE A 1 103 ? 7.123 -9.324 10.735 1.00 89.12 103 ILE A O 1
ATOM 856 N N . PRO A 1 104 ? 7.385 -8.293 8.754 1.00 82.81 104 PRO A N 1
ATOM 857 C CA . PRO A 1 104 ? 8.333 -9.282 8.273 1.00 82.81 104 PRO A CA 1
ATOM 858 C C . PRO A 1 104 ? 9.650 -9.171 9.047 1.00 82.81 104 PRO A C 1
ATOM 860 O O . PRO A 1 104 ? 10.312 -8.137 9.032 1.00 82.81 104 PRO A O 1
ATOM 863 N N . PHE A 1 105 ? 10.012 -10.232 9.773 1.00 69.62 105 PHE A N 1
ATOM 864 C CA . PHE A 1 105 ? 11.126 -10.196 10.719 1.00 69.62 105 PHE A CA 1
ATOM 865 C C . PHE A 1 105 ? 12.368 -10.911 10.180 1.00 69.62 105 PHE A C 1
ATOM 867 O O . PHE A 1 105 ? 12.448 -12.138 10.159 1.00 69.62 105 PHE A O 1
ATOM 874 N N . LEU A 1 106 ? 13.374 -10.158 9.746 1.00 61.03 106 LEU A N 1
ATOM 875 C CA . LEU A 1 106 ? 14.433 -10.685 8.880 1.00 61.03 106 LEU A CA 1
ATOM 876 C C . LEU A 1 106 ? 15.731 -10.963 9.632 1.00 61.03 106 LEU A C 1
ATOM 878 O O . LEU A 1 106 ? 16.720 -10.253 9.480 1.00 61.03 106 LEU A O 1
ATOM 882 N N . PHE A 1 107 ? 15.730 -12.046 10.409 1.00 56.38 107 PHE A N 1
ATOM 883 C CA . PHE A 1 107 ? 16.974 -12.696 10.849 1.00 56.38 107 PHE A CA 1
ATOM 884 C C . PHE A 1 107 ? 17.129 -14.120 10.293 1.00 56.38 107 PHE A C 1
ATOM 886 O O . PHE A 1 107 ? 18.222 -14.679 10.349 1.00 56.38 107 PHE A O 1
ATOM 893 N N . ASN A 1 108 ? 16.065 -14.734 9.751 1.00 59.03 108 ASN A N 1
ATOM 894 C CA . ASN A 1 108 ? 16.127 -16.054 9.119 1.00 59.03 108 ASN A CA 1
ATOM 895 C C . ASN A 1 108 ? 14.955 -16.292 8.137 1.00 59.03 108 ASN A C 1
ATOM 897 O O . ASN A 1 108 ? 13.907 -15.657 8.225 1.00 59.03 108 ASN A O 1
ATOM 901 N N . MET A 1 109 ? 15.108 -17.262 7.225 1.00 62.44 109 MET A N 1
ATOM 902 C CA . MET A 1 109 ? 14.052 -17.683 6.284 1.00 62.44 109 MET A CA 1
ATOM 903 C C . MET A 1 109 ? 12.798 -18.274 6.958 1.00 62.44 109 MET A C 1
ATOM 905 O O . MET A 1 109 ? 11.746 -18.343 6.323 1.00 62.44 109 MET A O 1
ATOM 909 N N . ALA A 1 110 ? 12.882 -18.735 8.210 1.00 66.19 110 ALA A N 1
ATOM 910 C CA . ALA A 1 110 ? 11.737 -19.334 8.894 1.00 66.19 110 ALA A CA 1
ATOM 911 C C . ALA A 1 110 ? 10.647 -18.289 9.183 1.00 66.19 110 ALA A C 1
ATOM 913 O O . ALA A 1 110 ? 9.466 -18.588 9.012 1.00 66.19 110 ALA A O 1
ATOM 914 N N . HIS A 1 111 ? 11.033 -17.054 9.510 1.00 72.56 111 HIS A N 1
ATOM 915 C CA . HIS A 1 111 ? 10.091 -15.954 9.725 1.00 72.56 111 HIS A CA 1
ATOM 916 C C . HIS A 1 111 ? 9.338 -15.545 8.450 1.00 72.56 111 HIS A C 1
ATOM 918 O O . HIS A 1 111 ? 8.161 -15.207 8.527 1.00 72.56 111 HIS A O 1
ATOM 924 N N . ASN A 1 112 ? 9.959 -15.653 7.268 1.00 76.12 112 ASN A N 1
ATOM 925 C CA . ASN A 1 112 ? 9.273 -15.388 5.995 1.00 76.12 112 ASN A CA 1
ATOM 926 C C . ASN A 1 112 ? 8.116 -16.374 5.775 1.00 76.12 112 ASN A C 1
ATOM 928 O O . ASN A 1 112 ? 7.020 -15.981 5.385 1.00 76.12 112 ASN A O 1
ATOM 932 N N . ASN A 1 113 ? 8.344 -17.657 6.079 1.00 82.81 113 ASN A N 1
ATOM 933 C CA . ASN A 1 113 ? 7.299 -18.677 5.989 1.00 82.81 113 ASN A CA 1
ATOM 934 C C . ASN A 1 113 ? 6.196 -18.467 7.037 1.00 82.81 113 ASN A C 1
ATOM 936 O O . ASN A 1 113 ? 5.036 -18.755 6.751 1.00 82.81 113 ASN A O 1
ATOM 940 N N . GLU A 1 114 ? 6.533 -17.978 8.235 1.00 88.31 114 GLU A N 1
ATOM 941 C CA . GLU A 1 114 ? 5.523 -17.621 9.238 1.00 88.31 114 GLU A CA 1
ATOM 942 C C . GLU A 1 114 ? 4.659 -16.450 8.758 1.00 88.31 114 GLU A C 1
ATOM 944 O O . GLU A 1 114 ? 3.434 -16.536 8.833 1.00 88.31 114 GLU A O 1
ATOM 949 N N . TYR A 1 115 ? 5.274 -15.392 8.224 1.00 91.56 115 TYR A N 1
ATOM 950 C CA . TYR A 1 115 ? 4.572 -14.236 7.667 1.00 91.56 115 TYR A CA 1
ATOM 951 C C . TYR A 1 115 ? 3.588 -14.654 6.562 1.00 91.56 115 TYR A C 1
ATOM 953 O O . TYR A 1 115 ? 2.392 -14.367 6.655 1.00 91.56 115 TYR A O 1
ATOM 961 N N . ASP A 1 116 ? 4.055 -15.430 5.578 1.00 90.62 116 ASP A N 1
ATOM 962 C CA . ASP A 1 116 ? 3.199 -15.972 4.515 1.00 90.62 116 ASP A CA 1
ATOM 963 C C . ASP A 1 116 ? 2.109 -16.899 5.071 1.00 90.62 116 ASP A C 1
ATOM 965 O O . ASP A 1 116 ? 0.964 -16.867 4.616 1.00 90.62 116 ASP A O 1
ATOM 969 N N . GLY A 1 117 ? 2.432 -17.704 6.088 1.00 91.75 117 GLY A N 1
ATOM 970 C CA . GLY A 1 117 ? 1.468 -18.552 6.787 1.00 91.75 117 GLY A CA 1
ATOM 971 C C . GLY A 1 117 ? 0.368 -17.743 7.478 1.00 91.75 117 GLY A C 1
ATOM 972 O O . GLY A 1 117 ? -0.804 -18.120 7.419 1.00 91.75 117 GLY A O 1
ATOM 973 N N . ARG A 1 118 ? 0.707 -16.599 8.084 1.00 92.38 118 ARG A N 1
ATOM 974 C CA . ARG A 1 118 ? -0.273 -15.683 8.685 1.00 92.38 118 ARG A CA 1
ATOM 975 C C . ARG A 1 118 ? -1.171 -15.042 7.637 1.00 92.38 118 ARG A C 1
ATOM 977 O O . ARG A 1 118 ? -2.362 -14.926 7.902 1.00 92.38 118 ARG A O 1
ATOM 984 N N . ILE A 1 119 ? -0.649 -14.676 6.467 1.00 92.50 119 ILE A N 1
ATOM 985 C CA . ILE A 1 119 ? -1.468 -14.168 5.351 1.00 92.50 119 ILE A CA 1
ATOM 986 C C . ILE A 1 119 ? -2.389 -15.266 4.802 1.00 92.50 119 ILE A C 1
ATOM 988 O O . ILE A 1 119 ? -3.567 -15.024 4.544 1.00 92.50 119 ILE A O 1
ATOM 992 N N . ALA A 1 120 ? -1.878 -16.488 4.641 1.00 90.75 120 ALA A N 1
ATOM 993 C CA . ALA A 1 120 ? -2.662 -17.610 4.131 1.00 90.75 120 ALA A CA 1
ATOM 994 C C . ALA A 1 120 ? -3.829 -17.977 5.066 1.00 90.75 120 ALA A C 1
ATOM 996 O O . ALA A 1 120 ? -4.925 -18.286 4.593 1.00 90.75 120 ALA A O 1
ATOM 997 N N . ASN A 1 121 ? -3.600 -17.914 6.382 1.00 90.25 121 ASN A N 1
ATOM 998 C CA . ASN A 1 121 ? -4.616 -18.195 7.397 1.00 90.25 121 ASN A CA 1
ATOM 999 C C . ASN A 1 121 ? -5.602 -17.033 7.578 1.00 90.25 121 ASN A C 1
ATOM 1001 O O . ASN A 1 121 ? -6.803 -17.263 7.704 1.00 90.25 121 ASN A O 1
ATOM 1005 N N . ASN A 1 122 ? -5.107 -15.796 7.545 1.00 86.62 122 ASN A N 1
ATOM 1006 C CA . ASN A 1 122 ? -5.892 -14.579 7.711 1.00 86.62 122 ASN A CA 1
ATOM 1007 C C . ASN A 1 122 ? -5.759 -13.736 6.444 1.00 86.62 122 ASN A C 1
ATOM 1009 O O . ASN A 1 122 ? -4.930 -12.830 6.357 1.00 86.62 122 ASN A O 1
ATOM 1013 N N . LYS A 1 123 ? -6.578 -14.081 5.443 1.00 89.62 123 LYS A N 1
ATOM 1014 C CA . LYS A 1 123 ? -6.629 -13.361 4.165 1.00 89.62 123 LYS A CA 1
ATOM 1015 C C . LYS A 1 123 ? -6.736 -11.859 4.413 1.00 89.62 123 LYS A C 1
ATOM 1017 O O . LYS A 1 123 ? -7.627 -11.427 5.141 1.00 89.62 123 LYS A O 1
ATOM 1022 N N . ILE A 1 124 ? -5.891 -11.093 3.732 1.00 96.69 124 ILE A N 1
ATOM 1023 C CA . ILE A 1 124 ? -5.919 -9.631 3.770 1.00 96.69 124 ILE A CA 1
ATOM 1024 C C . ILE A 1 124 ? -7.291 -9.149 3.278 1.00 96.69 124 ILE A C 1
ATOM 1026 O O . ILE A 1 124 ? -7.751 -9.544 2.203 1.00 96.69 124 ILE A O 1
ATOM 1030 N N . ASP A 1 125 ? -7.969 -8.323 4.070 1.00 97.50 125 ASP A N 1
ATOM 1031 C CA . ASP A 1 125 ? -9.253 -7.746 3.684 1.00 97.50 125 ASP A CA 1
ATOM 1032 C C . ASP A 1 125 ? -9.012 -6.581 2.717 1.00 97.50 125 ASP A C 1
ATOM 1034 O O . ASP A 1 125 ? -9.549 -6.587 1.611 1.00 97.50 125 ASP A O 1
ATOM 1038 N N . LEU A 1 126 ? -8.106 -5.667 3.063 1.00 97.25 126 LEU A N 1
ATOM 1039 C CA . LEU A 1 126 ? -7.751 -4.524 2.227 1.00 97.25 126 LEU A CA 1
ATOM 1040 C C . LEU A 1 126 ? -6.237 -4.425 2.040 1.00 97.25 126 LEU A C 1
ATOM 1042 O O . LEU A 1 126 ? -5.473 -4.512 2.998 1.00 97.25 126 LEU A O 1
ATOM 1046 N N . ALA A 1 127 ? -5.804 -4.198 0.807 1.00 96.69 127 ALA A N 1
ATOM 1047 C CA . ALA A 1 127 ? -4.457 -3.734 0.499 1.00 96.69 127 ALA A CA 1
ATOM 1048 C C . ALA A 1 127 ? -4.560 -2.393 -0.233 1.00 96.69 127 ALA A C 1
ATOM 1050 O O . ALA A 1 127 ? -5.235 -2.317 -1.260 1.00 96.69 127 ALA A O 1
ATOM 1051 N N . ILE A 1 128 ? -3.902 -1.353 0.287 1.00 95.12 128 ILE A N 1
ATOM 1052 C CA . ILE A 1 128 ? -3.763 -0.059 -0.397 1.00 95.12 128 ILE A CA 1
ATOM 1053 C C . ILE A 1 128 ? -2.289 0.125 -0.741 1.00 95.12 128 ILE A C 1
ATOM 1055 O O . ILE A 1 128 ? -1.462 0.163 0.165 1.00 95.12 128 ILE A O 1
ATOM 1059 N N . LEU A 1 129 ? -1.961 0.245 -2.027 1.00 94.50 129 LEU A N 1
ATOM 1060 C CA . LEU A 1 129 ? -0.590 0.388 -2.535 1.00 94.50 129 LEU A CA 1
ATOM 1061 C C . LEU A 1 129 ? -0.458 1.638 -3.405 1.00 94.50 129 LEU A C 1
ATOM 1063 O O . LEU A 1 129 ? -1.408 2.071 -4.056 1.00 94.50 129 LEU A O 1
ATOM 1067 N N . GLU A 1 130 ? 0.756 2.169 -3.475 1.00 92.88 130 GLU A N 1
ATOM 1068 C CA . GLU A 1 130 ? 1.120 3.164 -4.477 1.00 92.88 130 GLU A CA 1
ATOM 1069 C C . GLU A 1 130 ? 1.624 2.471 -5.749 1.00 92.88 130 GLU A C 1
ATOM 1071 O O . GLU A 1 130 ? 2.387 1.500 -5.692 1.00 92.88 130 GLU A O 1
ATOM 1076 N N . LEU A 1 131 ? 1.217 2.990 -6.907 1.00 94.56 131 LEU A N 1
ATOM 1077 C CA . LEU A 1 131 ? 1.749 2.579 -8.197 1.00 94.56 131 LEU A CA 1
ATOM 1078 C C . LEU A 1 131 ? 3.148 3.163 -8.406 1.00 94.56 131 LEU A C 1
ATOM 1080 O O . LEU A 1 131 ? 3.309 4.380 -8.498 1.00 94.56 131 LEU A O 1
ATOM 1084 N N . GLY A 1 132 ? 4.153 2.306 -8.567 1.00 92.62 132 GLY A N 1
ATOM 1085 C CA . GLY A 1 132 ? 5.486 2.757 -8.951 1.00 92.62 132 GLY A CA 1
ATOM 1086 C C . GLY A 1 132 ? 5.576 3.193 -10.423 1.00 92.62 132 GLY A C 1
ATOM 1087 O O . GLY A 1 132 ? 4.734 2.819 -11.246 1.00 92.62 132 GLY A O 1
ATOM 1088 N N . PRO A 1 133 ? 6.610 3.968 -10.796 1.00 90.69 133 PRO A N 1
ATOM 1089 C CA . PRO A 1 133 ? 6.761 4.534 -12.141 1.00 90.69 133 PRO A CA 1
ATOM 1090 C C . PRO A 1 133 ? 6.851 3.480 -13.257 1.00 90.69 133 PRO A C 1
ATOM 1092 O O . PRO A 1 133 ? 6.521 3.774 -14.407 1.00 90.69 133 PRO A O 1
ATOM 1095 N N . ASN A 1 134 ? 7.266 2.248 -12.940 1.00 91.06 134 ASN A N 1
ATOM 1096 C CA . ASN A 1 134 ? 7.356 1.143 -13.898 1.00 91.06 134 ASN A CA 1
ATOM 1097 C C . ASN A 1 134 ? 6.224 0.115 -13.736 1.00 91.06 134 ASN A C 1
ATOM 1099 O O . ASN A 1 134 ? 6.191 -0.878 -14.465 1.00 91.06 134 ASN A O 1
ATOM 1103 N N . GLY A 1 135 ? 5.270 0.364 -12.836 1.00 92.56 135 GLY A N 1
ATOM 1104 C CA . GLY A 1 135 ? 4.128 -0.511 -12.583 1.00 92.56 135 GLY A CA 1
ATOM 1105 C C . GLY A 1 135 ? 4.347 -1.560 -11.509 1.00 92.56 135 GLY A C 1
ATOM 1106 O O . GLY A 1 135 ? 3.548 -2.486 -11.401 1.00 92.56 135 GLY A O 1
ATOM 1107 N N . GLU A 1 136 ? 5.422 -1.449 -10.745 1.00 92.50 136 GLU A N 1
ATOM 1108 C CA . GLU A 1 136 ? 5.612 -2.176 -9.501 1.00 92.50 136 GLU A CA 1
ATOM 1109 C C . GLU A 1 136 ? 4.560 -1.788 -8.452 1.00 92.50 136 GLU A C 1
ATOM 1111 O O . GLU A 1 136 ? 4.023 -0.678 -8.460 1.00 92.50 136 GLU A O 1
ATOM 1116 N N . LEU A 1 137 ? 4.288 -2.723 -7.543 1.00 91.31 137 LEU A N 1
ATOM 1117 C CA . LEU A 1 137 ? 3.462 -2.511 -6.356 1.00 91.31 137 LEU A CA 1
ATOM 1118 C C . LEU A 1 137 ? 4.357 -2.712 -5.130 1.00 91.31 137 LEU A C 1
ATOM 1120 O O . LEU A 1 137 ? 4.789 -3.835 -4.861 1.00 91.31 137 LEU A O 1
ATOM 1124 N N . GLY A 1 138 ? 4.716 -1.625 -4.447 1.00 86.88 138 GLY A N 1
ATOM 1125 C CA . GLY A 1 138 ? 5.800 -1.655 -3.461 1.00 86.88 138 GLY A CA 1
ATOM 1126 C C . GLY A 1 138 ? 7.123 -2.085 -4.112 1.00 86.88 138 GLY A C 1
ATOM 1127 O O . GLY A 1 138 ? 7.577 -1.488 -5.090 1.00 86.88 138 GLY A O 1
ATOM 1128 N N . PHE A 1 139 ? 7.731 -3.162 -3.612 1.00 89.31 139 PHE A N 1
ATOM 1129 C CA . PHE A 1 139 ? 8.995 -3.705 -4.137 1.00 89.31 139 PHE A CA 1
ATOM 1130 C C . PHE A 1 139 ? 8.823 -4.888 -5.105 1.00 89.31 139 PHE A C 1
ATOM 1132 O O . PHE A 1 139 ? 9.806 -5.480 -5.566 1.00 89.31 139 PHE A O 1
ATOM 1139 N N . LEU A 1 140 ? 7.579 -5.191 -5.484 1.00 88.94 140 LEU A N 1
ATOM 1140 C CA . LEU A 1 140 ? 7.233 -6.222 -6.456 1.00 88.94 140 LEU A CA 1
ATOM 1141 C C . LEU A 1 140 ? 7.503 -5.732 -7.878 1.00 88.94 140 LEU A C 1
ATOM 1143 O O . LEU A 1 140 ? 6.683 -5.047 -8.474 1.00 88.94 140 LEU A O 1
ATOM 1147 N N . ASN A 1 141 ? 8.669 -6.095 -8.412 1.00 82.62 141 ASN A N 1
ATOM 1148 C CA . ASN A 1 141 ? 9.309 -5.426 -9.546 1.00 82.62 141 ASN A CA 1
ATOM 1149 C C . ASN A 1 141 ? 9.116 -6.075 -10.937 1.00 82.62 141 ASN A C 1
ATOM 1151 O O . ASN A 1 141 ? 9.395 -5.417 -11.939 1.00 82.62 141 ASN A O 1
ATOM 1155 N N . SER A 1 142 ? 8.750 -7.359 -11.018 1.00 73.38 142 SER A N 1
ATOM 1156 C CA . SER A 1 142 ? 8.534 -8.095 -12.283 1.00 73.38 142 SER A CA 1
ATOM 1157 C C . SER A 1 142 ? 7.891 -9.459 -12.024 1.00 73.38 142 SER A C 1
ATOM 1159 O O . SER A 1 142 ? 8.417 -10.194 -11.188 1.00 73.38 142 SER A O 1
ATOM 1161 N N . PHE A 1 143 ? 6.859 -9.853 -12.777 1.00 67.31 143 PHE A N 1
ATOM 1162 C CA . PHE A 1 143 ? 6.127 -11.121 -12.609 1.00 67.31 143 PHE A CA 1
ATOM 1163 C C . PHE A 1 143 ? 6.960 -12.386 -12.732 1.00 67.31 143 PHE A C 1
ATOM 1165 O O . PHE A 1 143 ? 6.679 -13.339 -12.019 1.00 67.31 143 PHE A O 1
ATOM 1172 N N . GLU A 1 144 ? 8.018 -12.400 -13.541 1.00 57.69 144 GLU A N 1
ATOM 1173 C CA . GLU A 1 144 ? 8.934 -13.552 -13.597 1.00 57.69 144 GLU A CA 1
ATOM 1174 C C . GLU A 1 144 ? 9.626 -13.831 -12.251 1.00 57.69 144 GLU A C 1
ATOM 1176 O O . GLU A 1 144 ? 10.089 -14.941 -12.001 1.00 57.69 144 GLU A O 1
ATOM 1181 N N . LYS A 1 145 ? 9.668 -12.825 -11.369 1.00 55.38 145 LYS A N 1
ATOM 1182 C CA . LYS A 1 145 ? 10.158 -12.913 -9.988 1.00 55.38 145 LYS A CA 1
ATOM 1183 C C . LYS A 1 145 ? 9.036 -12.813 -8.953 1.00 55.38 145 LYS A C 1
ATOM 1185 O O . LYS A 1 145 ? 9.325 -12.874 -7.761 1.00 55.38 145 LYS A O 1
ATOM 1190 N N . LEU A 1 146 ? 7.781 -12.639 -9.380 1.00 61.00 146 LEU A N 1
ATOM 1191 C CA . LEU A 1 146 ? 6.636 -12.643 -8.477 1.00 61.00 146 LEU A CA 1
ATOM 1192 C C . LEU A 1 146 ? 6.310 -14.083 -8.140 1.00 61.00 146 LEU A C 1
ATOM 1194 O O . LEU A 1 146 ? 5.597 -14.782 -8.853 1.00 61.00 146 LEU A O 1
ATOM 1198 N N . THR A 1 147 ? 6.868 -14.522 -7.026 1.00 65.94 147 THR A N 1
ATOM 1199 C CA . THR A 1 147 ? 6.375 -15.692 -6.329 1.00 65.94 147 THR A CA 1
ATOM 1200 C C . THR A 1 147 ? 5.093 -15.325 -5.589 1.00 65.94 147 THR A C 1
ATOM 1202 O O . THR A 1 147 ? 4.929 -14.197 -5.117 1.00 65.94 147 THR A O 1
ATOM 1205 N N . ASP A 1 148 ? 4.197 -16.299 -5.422 1.00 77.25 148 ASP A N 1
ATOM 1206 C CA . ASP A 1 148 ? 3.066 -16.158 -4.494 1.00 77.25 148 ASP A CA 1
ATOM 1207 C C . ASP A 1 148 ? 3.552 -15.822 -3.075 1.00 77.25 148 ASP A C 1
ATOM 1209 O O . ASP A 1 148 ? 2.866 -15.144 -2.314 1.00 77.25 148 ASP A O 1
ATOM 1213 N N . LYS A 1 149 ? 4.764 -16.285 -2.756 1.00 86.94 149 LYS A N 1
ATOM 1214 C CA . LYS A 1 149 ? 5.450 -16.126 -1.479 1.00 86.94 149 LYS A CA 1
ATOM 1215 C C . LYS A 1 149 ? 6.213 -14.819 -1.372 1.00 86.94 149 LYS A C 1
ATOM 1217 O O . LYS A 1 149 ? 6.715 -14.298 -2.373 1.00 86.94 149 LYS A O 1
ATOM 1222 N N . SER A 1 150 ? 6.359 -14.350 -0.146 1.00 89.81 150 SER A N 1
ATOM 1223 C CA . SER A 1 150 ? 7.205 -13.209 0.171 1.00 89.81 150 SER A CA 1
ATOM 1224 C C . SER A 1 150 ? 8.684 -13.565 0.045 1.00 89.81 150 SER A C 1
ATOM 1226 O O . SER A 1 150 ? 9.096 -14.715 0.225 1.00 89.81 150 SER A O 1
ATOM 1228 N N . SER A 1 151 ? 9.504 -12.585 -0.322 1.00 87.31 151 SER A N 1
ATOM 1229 C CA . SER A 1 151 ? 10.913 -12.827 -0.640 1.00 87.31 151 SER A CA 1
ATOM 1230 C C . SER A 1 151 ? 11.768 -11.575 -0.505 1.00 87.31 151 SER A C 1
ATOM 1232 O O . SER A 1 151 ? 11.271 -10.450 -0.501 1.00 87.31 151 SER A O 1
ATOM 1234 N N . ILE A 1 152 ? 13.081 -11.785 -0.410 1.00 87.75 152 ILE A N 1
ATOM 1235 C CA . ILE A 1 152 ? 14.060 -10.703 -0.463 1.00 87.75 152 ILE A CA 1
ATOM 1236 C C . ILE A 1 152 ? 14.203 -10.224 -1.909 1.00 87.75 152 ILE A C 1
ATOM 1238 O O . ILE A 1 152 ? 14.471 -11.009 -2.821 1.00 87.75 152 ILE A O 1
ATOM 1242 N N . GLN A 1 153 ? 14.035 -8.922 -2.102 1.00 87.38 153 GLN A N 1
ATOM 1243 C CA . GLN A 1 153 ? 14.172 -8.210 -3.361 1.00 87.38 153 GLN A CA 1
ATOM 1244 C C . GLN A 1 153 ? 15.403 -7.307 -3.309 1.00 87.38 153 GLN A C 1
ATOM 1246 O O . GLN A 1 153 ? 15.687 -6.674 -2.293 1.00 87.38 153 GLN A O 1
ATOM 1251 N N . ASN A 1 154 ? 16.116 -7.208 -4.429 1.00 88.56 154 ASN A N 1
ATOM 1252 C CA . ASN A 1 154 ? 17.160 -6.198 -4.581 1.00 88.56 154 ASN A CA 1
ATOM 1253 C C . ASN A 1 154 ? 16.508 -4.836 -4.819 1.00 88.56 154 ASN A C 1
ATOM 1255 O O . ASN A 1 154 ? 15.650 -4.706 -5.700 1.00 88.56 154 ASN A O 1
ATOM 1259 N N . ILE A 1 155 ? 16.957 -3.824 -4.085 1.00 89.56 155 ILE A N 1
ATOM 1260 C CA . ILE A 1 155 ? 16.503 -2.448 -4.269 1.00 89.56 155 ILE A CA 1
ATOM 1261 C C . ILE A 1 155 ? 17.072 -1.927 -5.590 1.00 89.56 155 ILE A C 1
ATOM 1263 O O . ILE A 1 155 ? 18.284 -1.920 -5.810 1.00 89.56 155 ILE A O 1
ATOM 1267 N N . LYS A 1 156 ? 16.194 -1.498 -6.501 1.00 90.06 156 LYS A N 1
ATOM 1268 C CA . LYS A 1 156 ? 16.617 -0.876 -7.761 1.00 90.06 156 LYS A CA 1
ATOM 1269 C C . LYS A 1 156 ? 17.044 0.574 -7.524 1.00 90.06 156 LYS A C 1
ATOM 1271 O O . LYS A 1 156 ? 16.486 1.262 -6.675 1.00 90.06 156 LYS A O 1
ATOM 1276 N N . ASN A 1 157 ? 17.953 1.081 -8.359 1.00 88.62 157 ASN A N 1
ATOM 1277 C CA . ASN A 1 157 ? 18.484 2.447 -8.234 1.00 88.62 157 ASN A CA 1
ATOM 1278 C C . ASN A 1 157 ? 17.397 3.528 -8.163 1.00 88.62 157 ASN A C 1
ATOM 1280 O O . ASN A 1 157 ? 17.520 4.463 -7.385 1.00 88.62 157 ASN A O 1
ATOM 1284 N N . TYR A 1 158 ? 16.322 3.402 -8.943 1.00 85.75 158 TYR A N 1
ATOM 1285 C CA . TYR A 1 158 ? 15.246 4.395 -8.928 1.00 85.75 158 TYR A CA 1
ATOM 1286 C C . TYR A 1 158 ? 14.362 4.298 -7.664 1.00 85.75 158 TYR A C 1
ATOM 1288 O O . TYR A 1 158 ? 13.731 5.280 -7.290 1.00 85.75 158 TYR A O 1
ATOM 1296 N N . GLN A 1 159 ? 14.317 3.138 -6.991 1.00 88.88 159 GLN A N 1
ATOM 1297 C CA . GLN A 1 159 ? 13.583 2.947 -5.728 1.00 88.88 159 GLN A CA 1
ATOM 1298 C C . GLN A 1 159 ? 14.348 3.547 -4.544 1.00 88.88 159 GLN A C 1
ATOM 1300 O O . GLN A 1 159 ? 13.744 3.904 -3.536 1.00 88.88 159 GLN A O 1
ATOM 1305 N N . MET A 1 160 ? 15.670 3.691 -4.686 1.00 87.75 160 MET A N 1
ATOM 1306 C CA . MET A 1 160 ? 16.535 4.283 -3.673 1.00 87.75 160 MET A CA 1
ATOM 1307 C C . MET A 1 160 ? 16.087 5.701 -3.311 1.00 87.75 160 MET A C 1
ATOM 1309 O O . MET A 1 160 ? 16.009 6.024 -2.135 1.00 87.75 160 MET A O 1
ATOM 1313 N N . GLU A 1 161 ? 15.736 6.534 -4.292 1.00 83.19 161 GLU A N 1
ATOM 1314 C CA . GLU A 1 161 ? 15.289 7.910 -4.025 1.00 83.19 161 GLU A CA 1
ATOM 1315 C C . GLU A 1 161 ? 14.005 7.955 -3.186 1.00 83.19 161 GLU A C 1
ATOM 1317 O O . GLU A 1 161 ? 13.901 8.758 -2.260 1.00 83.19 161 GLU A O 1
ATOM 1322 N N . ASN A 1 162 ? 13.068 7.035 -3.433 1.00 84.75 162 ASN A N 1
ATOM 1323 C CA . ASN A 1 162 ? 11.873 6.906 -2.605 1.00 84.75 162 ASN A CA 1
ATOM 1324 C C . ASN A 1 162 ? 12.242 6.489 -1.173 1.00 84.75 162 ASN A C 1
ATOM 1326 O O . ASN A 1 162 ? 11.868 7.174 -0.226 1.00 84.75 162 ASN A O 1
ATOM 1330 N N . ILE A 1 163 ? 13.068 5.450 -1.010 1.00 88.31 163 ILE A N 1
ATOM 1331 C CA . ILE A 1 163 ? 13.539 4.989 0.306 1.00 88.31 163 ILE A CA 1
ATOM 1332 C C . ILE A 1 163 ? 14.227 6.107 1.094 1.00 88.31 163 ILE A C 1
ATOM 1334 O O . ILE A 1 163 ? 13.951 6.289 2.279 1.00 88.31 163 ILE A O 1
ATOM 1338 N N . LYS A 1 164 ? 15.109 6.877 0.445 1.00 87.62 164 LYS A N 1
ATOM 1339 C CA . LYS A 1 164 ? 15.820 7.995 1.079 1.00 87.62 164 LYS A CA 1
ATOM 1340 C C . LYS A 1 164 ? 14.866 9.034 1.659 1.00 87.62 164 LYS A C 1
ATOM 1342 O O . LYS A 1 164 ? 15.233 9.704 2.617 1.00 87.62 164 LYS A O 1
ATOM 1347 N N . SER A 1 165 ? 13.666 9.165 1.094 1.00 84.56 165 SER A N 1
ATOM 1348 C CA . SER A 1 165 ? 12.651 10.075 1.617 1.00 84.56 165 SER A CA 1
ATOM 1349 C C . SER A 1 165 ? 12.044 9.580 2.939 1.00 84.56 165 SER A C 1
ATOM 1351 O O . SER A 1 165 ? 11.647 10.398 3.765 1.00 84.56 165 SER A O 1
ATOM 1353 N N . TRP A 1 166 ? 12.010 8.266 3.179 1.00 81.69 166 TRP A N 1
ATOM 1354 C CA . TRP A 1 166 ? 11.397 7.666 4.371 1.00 81.69 166 TRP A CA 1
ATOM 1355 C C . TRP A 1 166 ? 12.322 7.699 5.590 1.00 81.69 166 TRP A C 1
ATOM 1357 O O . TRP A 1 166 ? 11.855 7.665 6.727 1.00 81.69 166 TRP A O 1
ATOM 1367 N N . ILE A 1 167 ? 13.638 7.743 5.371 1.00 82.38 167 ILE A N 1
ATOM 1368 C CA . ILE A 1 167 ? 14.637 7.573 6.428 1.00 82.38 167 ILE A CA 1
ATOM 1369 C C . ILE A 1 167 ? 15.405 8.860 6.737 1.00 82.38 167 ILE A C 1
ATOM 1371 O O . ILE A 1 167 ? 15.604 9.731 5.895 1.00 82.38 167 ILE A O 1
ATOM 1375 N N . THR A 1 168 ? 15.894 8.965 7.969 1.00 78.19 168 THR A N 1
ATOM 1376 C CA . THR A 1 168 ? 16.697 10.104 8.423 1.00 78.19 168 THR A CA 1
ATOM 1377 C C . THR A 1 168 ? 18.181 9.833 8.164 1.00 78.19 168 THR A C 1
ATOM 1379 O O . THR A 1 168 ? 18.698 8.798 8.567 1.00 78.19 168 THR A O 1
ATOM 1382 N N . ASN A 1 169 ? 18.908 10.773 7.551 1.00 73.62 169 ASN A N 1
ATOM 1383 C CA . ASN A 1 169 ? 20.334 10.627 7.197 1.00 73.62 169 ASN A CA 1
ATOM 1384 C C . ASN A 1 169 ? 20.633 9.414 6.283 1.00 73.62 169 ASN A C 1
ATOM 1386 O O . ASN A 1 169 ? 21.419 8.533 6.648 1.00 73.62 169 ASN A O 1
ATOM 1390 N N . PRO A 1 170 ? 20.040 9.367 5.076 1.00 70.31 170 PRO A N 1
ATOM 1391 C CA . PRO A 1 170 ? 20.128 8.213 4.184 1.00 70.31 170 PRO A CA 1
ATOM 1392 C C . PRO A 1 170 ? 21.537 7.840 3.712 1.00 70.31 170 PRO A C 1
ATOM 1394 O O . PRO A 1 170 ? 21.759 6.696 3.320 1.00 70.31 170 PRO A O 1
ATOM 1397 N N . GLU A 1 171 ? 22.488 8.778 3.732 1.00 65.38 171 GLU A N 1
ATOM 1398 C CA . GLU A 1 171 ? 23.819 8.599 3.134 1.00 65.38 171 GLU A CA 1
ATOM 1399 C C . GLU A 1 171 ? 24.636 7.446 3.735 1.00 65.38 171 GLU A C 1
ATOM 1401 O O . GLU A 1 171 ? 25.564 6.964 3.093 1.00 65.38 171 GLU A O 1
ATOM 1406 N N . ASN A 1 172 ? 24.277 6.961 4.928 1.00 58.84 172 ASN A N 1
ATOM 1407 C CA . ASN A 1 172 ? 25.086 5.990 5.663 1.00 58.84 172 ASN A CA 1
ATOM 1408 C C . ASN A 1 172 ? 24.438 4.606 5.851 1.00 58.84 172 ASN A C 1
ATOM 1410 O O . ASN A 1 172 ? 25.083 3.745 6.450 1.00 58.84 172 ASN A O 1
ATOM 1414 N N . GLN A 1 173 ? 23.169 4.385 5.465 1.00 67.19 173 GLN A N 1
ATOM 1415 C CA . GLN A 1 173 ? 22.387 3.304 6.099 1.00 67.19 173 GLN A CA 1
ATOM 1416 C C . GLN A 1 173 ? 21.314 2.591 5.260 1.00 67.19 173 GLN A C 1
ATOM 1418 O O . GLN A 1 173 ? 20.624 1.751 5.829 1.00 67.19 173 GLN A O 1
ATOM 1423 N N . VAL A 1 174 ? 21.152 2.848 3.956 1.00 73.62 174 VAL A N 1
ATOM 1424 C CA . VAL A 1 174 ? 20.154 2.089 3.171 1.00 73.62 174 VAL A CA 1
ATOM 1425 C C . VAL A 1 174 ? 20.711 0.714 2.784 1.00 73.62 174 VAL A C 1
ATOM 1427 O O . VAL A 1 174 ? 21.717 0.661 2.071 1.00 73.62 174 VAL A O 1
ATOM 1430 N N . PRO A 1 175 ? 20.089 -0.404 3.200 1.00 80.94 175 PRO A N 1
ATOM 1431 C CA . PRO A 1 175 ? 20.500 -1.729 2.743 1.00 80.94 175 PRO A CA 1
ATOM 1432 C C . PRO A 1 175 ? 20.261 -1.896 1.239 1.00 80.94 175 PRO A C 1
ATOM 1434 O O . PRO A 1 175 ? 19.444 -1.204 0.644 1.00 80.94 175 PRO A O 1
ATOM 1437 N N . ASN A 1 176 ? 20.963 -2.833 0.601 1.00 85.81 176 ASN A N 1
ATOM 1438 C CA . ASN A 1 176 ? 20.792 -3.095 -0.838 1.00 85.81 176 ASN A CA 1
ATOM 1439 C C . ASN A 1 176 ? 19.611 -4.032 -1.144 1.00 85.81 176 ASN A C 1
ATOM 1441 O O . ASN A 1 176 ? 19.248 -4.228 -2.306 1.00 85.81 176 ASN A O 1
ATOM 1445 N N . SER A 1 177 ? 19.032 -4.629 -0.106 1.00 88.12 177 SER A N 1
ATOM 1446 C CA . SER A 1 177 ? 17.957 -5.604 -0.184 1.00 88.12 177 SER A CA 1
ATOM 1447 C C . SER A 1 177 ? 16.849 -5.283 0.810 1.00 88.12 177 SER A C 1
ATOM 1449 O O . SER A 1 177 ? 17.063 -4.671 1.859 1.00 88.12 177 SER A O 1
ATOM 1451 N N . ILE A 1 178 ? 15.642 -5.701 0.455 1.00 88.56 178 ILE A N 1
ATOM 1452 C CA . ILE A 1 178 ? 14.438 -5.490 1.246 1.00 88.56 178 ILE A CA 1
ATOM 1453 C C . ILE A 1 178 ? 13.554 -6.723 1.136 1.00 88.56 178 ILE A C 1
ATOM 1455 O O . ILE A 1 178 ? 13.433 -7.314 0.062 1.00 88.56 178 ILE A O 1
ATOM 1459 N N . PHE A 1 179 ? 12.935 -7.139 2.229 1.00 90.06 179 PHE A N 1
ATOM 1460 C CA . PHE A 1 179 ? 11.831 -8.076 2.130 1.00 90.06 179 PHE A CA 1
ATOM 1461 C C . PHE A 1 179 ? 10.635 -7.382 1.511 1.00 90.06 179 PHE A C 1
ATOM 1463 O O . PHE A 1 179 ? 10.307 -6.256 1.871 1.00 90.06 179 PHE A O 1
ATOM 1470 N N . SER A 1 180 ? 9.950 -8.091 0.628 1.00 91.00 180 SER A N 1
ATOM 1471 C CA . SER A 1 180 ? 8.674 -7.663 0.087 1.00 91.00 180 SER A CA 1
ATOM 1472 C C . SER A 1 180 ? 7.657 -8.784 0.232 1.00 91.00 180 SER A C 1
ATOM 1474 O O . SER A 1 180 ? 7.966 -9.953 -0.035 1.00 91.00 180 SER A O 1
ATOM 1476 N N . ILE A 1 181 ? 6.445 -8.405 0.629 1.00 92.06 181 ILE A N 1
ATOM 1477 C CA . ILE A 1 181 ? 5.256 -9.244 0.552 1.00 92.06 181 ILE A CA 1
ATOM 1478 C C . ILE A 1 181 ? 5.142 -9.874 -0.837 1.00 92.06 181 ILE A C 1
ATOM 1480 O O . ILE A 1 181 ? 5.362 -9.225 -1.857 1.00 92.06 181 ILE A O 1
ATOM 1484 N N . GLY A 1 182 ? 4.784 -11.154 -0.883 1.00 90.38 182 GLY A N 1
ATOM 1485 C CA . GLY A 1 182 ? 4.560 -11.863 -2.136 1.00 90.38 182 GLY A CA 1
ATOM 1486 C C . GLY A 1 182 ? 3.362 -11.315 -2.906 1.00 90.38 182 GLY A C 1
ATOM 1487 O O . GLY A 1 182 ? 2.377 -10.858 -2.320 1.00 90.38 182 GLY A O 1
ATOM 1488 N N . MET A 1 183 ? 3.385 -11.451 -4.236 1.00 91.00 183 MET A N 1
ATOM 1489 C CA . MET A 1 183 ? 2.227 -11.078 -5.059 1.00 91.00 183 MET A CA 1
ATOM 1490 C C . MET A 1 183 ? 0.977 -11.869 -4.658 1.00 91.00 183 MET A C 1
ATOM 1492 O O . MET A 1 183 ? -0.126 -11.343 -4.748 1.00 91.00 183 MET A O 1
ATOM 1496 N N . GLY A 1 184 ? 1.134 -13.097 -4.156 1.00 90.19 184 GLY A N 1
ATOM 1497 C CA . GLY A 1 184 ? 0.022 -13.909 -3.665 1.00 90.19 184 GLY A CA 1
ATOM 1498 C C . GLY A 1 184 ? -0.740 -13.236 -2.522 1.00 90.19 184 GLY A C 1
ATOM 1499 O O . GLY A 1 184 ? -1.969 -13.228 -2.537 1.00 90.19 184 GLY A O 1
ATOM 1500 N N . GLY A 1 185 ? -0.044 -12.601 -1.574 1.00 91.12 185 GLY A N 1
ATOM 1501 C CA . GLY A 1 185 ? -0.689 -11.872 -0.477 1.00 91.12 185 GLY A CA 1
ATOM 1502 C C . GLY A 1 185 ? -1.508 -10.676 -0.968 1.00 91.12 185 GLY A C 1
ATOM 1503 O O . GLY A 1 185 ? -2.651 -10.489 -0.554 1.00 91.12 185 GLY A O 1
ATOM 1504 N N . ILE A 1 186 ? -0.967 -9.923 -1.926 1.00 93.62 186 ILE A N 1
ATOM 1505 C CA . ILE A 1 186 ? -1.631 -8.753 -2.516 1.00 93.62 186 ILE A CA 1
ATOM 1506 C C . ILE A 1 186 ? -2.811 -9.163 -3.404 1.00 93.62 186 ILE A C 1
ATOM 1508 O O . ILE A 1 186 ? -3.923 -8.657 -3.251 1.00 93.62 186 ILE A O 1
ATOM 1512 N N . PHE A 1 187 ? -2.591 -10.115 -4.310 1.00 92.38 187 PHE A N 1
ATOM 1513 C CA . PHE A 1 187 ? -3.580 -10.560 -5.289 1.00 92.38 187 PHE A CA 1
ATOM 1514 C C . PHE A 1 187 ? -4.739 -11.349 -4.673 1.00 92.38 187 PHE A C 1
ATOM 1516 O O . PHE A 1 187 ? -5.828 -11.393 -5.240 1.00 92.38 187 PHE A O 1
ATOM 1523 N N . THR A 1 188 ? -4.531 -12.010 -3.534 1.00 92.50 188 THR A N 1
ATOM 1524 C CA . THR A 1 188 ? -5.607 -12.765 -2.869 1.00 92.50 188 THR A CA 1
ATOM 1525 C C . THR A 1 188 ? -6.395 -11.942 -1.851 1.00 92.50 188 THR A C 1
ATOM 1527 O O . THR A 1 188 ? -7.356 -12.467 -1.266 1.00 92.50 188 THR A O 1
ATOM 1530 N N . SER A 1 189 ? -6.054 -10.658 -1.679 1.00 95.62 189 SER A N 1
ATOM 1531 C CA . SER A 1 189 ? -6.807 -9.736 -0.828 1.00 95.62 189 SER A CA 1
ATOM 1532 C C . SER A 1 189 ? -8.297 -9.677 -1.209 1.00 95.62 189 SER A C 1
ATOM 1534 O O . SER A 1 189 ? -8.736 -10.110 -2.288 1.00 95.62 189 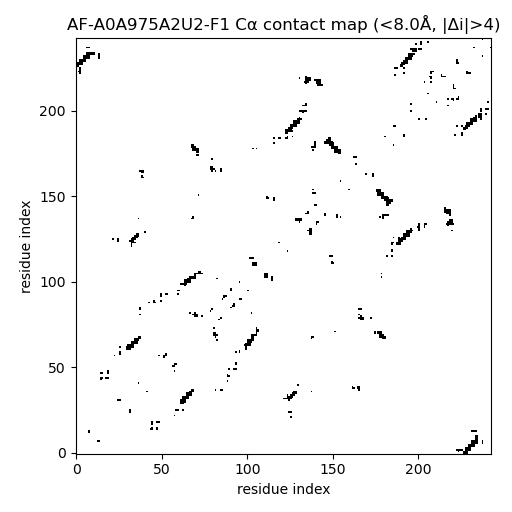SER A O 1
ATOM 1536 N N . LYS A 1 190 ? -9.160 -9.247 -0.284 1.00 95.81 190 LYS A N 1
ATOM 1537 C CA . LYS A 1 190 ? -10.587 -9.072 -0.608 1.00 95.81 190 LYS A CA 1
ATOM 1538 C C . LYS A 1 190 ? -10.808 -7.842 -1.468 1.00 95.81 190 LYS A C 1
ATOM 1540 O O . LYS A 1 190 ? -11.567 -7.949 -2.432 1.00 95.81 190 LYS A O 1
ATOM 1545 N N . LYS A 1 191 ? -10.109 -6.750 -1.175 1.00 96.75 191 LYS A N 1
ATOM 1546 C CA . LYS A 1 191 ? -10.085 -5.519 -1.958 1.00 96.75 191 LYS A CA 1
ATOM 1547 C C . LYS A 1 191 ? -8.649 -5.042 -2.140 1.00 96.75 191 LYS A C 1
ATOM 1549 O O . LYS A 1 191 ? -7.877 -4.972 -1.185 1.00 96.75 191 LYS A O 1
ATOM 1554 N N . LEU A 1 192 ? -8.326 -4.699 -3.382 1.00 97.19 192 LEU A N 1
ATOM 1555 C CA . LEU A 1 192 ? -7.030 -4.162 -3.770 1.00 97.19 192 LEU A CA 1
ATOM 1556 C C . LEU A 1 192 ? -7.224 -2.752 -4.318 1.00 97.19 192 LEU A C 1
ATOM 1558 O O . LEU A 1 192 ? -7.796 -2.572 -5.391 1.00 97.19 192 LEU A O 1
ATOM 1562 N N . VAL A 1 193 ? -6.735 -1.760 -3.591 1.00 97.00 193 VAL A N 1
ATOM 1563 C CA . VAL A 1 193 ? -6.723 -0.367 -4.024 1.00 97.00 193 VAL A CA 1
ATOM 1564 C C . VAL A 1 193 ? -5.298 -0.005 -4.397 1.00 97.00 193 VAL A C 1
ATOM 1566 O O . VAL A 1 193 ? -4.362 -0.206 -3.626 1.00 97.00 193 VAL A O 1
ATOM 1569 N N . VAL A 1 194 ? -5.126 0.534 -5.593 1.00 96.38 194 VAL A N 1
ATOM 1570 C CA . VAL A 1 194 ? -3.855 1.097 -6.033 1.00 96.38 194 VAL A CA 1
ATOM 1571 C C . VAL A 1 194 ? -4.110 2.537 -6.410 1.00 96.38 194 VAL A C 1
ATOM 1573 O O . VAL A 1 194 ? -5.012 2.797 -7.200 1.00 96.38 194 VAL A O 1
ATOM 1576 N N . TYR A 1 195 ? -3.330 3.470 -5.878 1.00 94.88 195 TYR A N 1
ATOM 1577 C CA . TYR A 1 195 ? -3.386 4.851 -6.342 1.00 94.88 195 TYR A CA 1
ATOM 1578 C C . TYR A 1 195 ? -2.145 5.212 -7.154 1.00 94.88 195 TYR A C 1
ATOM 1580 O O . TYR A 1 195 ? -1.045 4.715 -6.909 1.00 94.88 195 TYR A O 1
ATOM 1588 N N . ALA A 1 196 ? -2.326 6.086 -8.136 1.00 94.44 196 ALA A N 1
ATOM 1589 C CA . ALA A 1 196 ? -1.263 6.649 -8.946 1.00 94.44 196 ALA A CA 1
ATOM 1590 C C . ALA A 1 196 ? -1.315 8.173 -8.840 1.00 94.44 196 ALA A C 1
ATOM 1592 O O . ALA A 1 196 ? -2.350 8.783 -9.103 1.00 94.44 196 ALA A O 1
ATOM 1593 N N . SER A 1 197 ? -0.188 8.773 -8.469 1.00 90.56 197 SER A N 1
ATOM 1594 C CA . SER A 1 197 ? -0.023 10.222 -8.362 1.00 90.56 197 SER A CA 1
ATOM 1595 C C . SER A 1 197 ? 1.236 10.661 -9.098 1.00 90.56 197 SER A C 1
ATOM 1597 O O . SER A 1 197 ? 2.279 10.024 -8.951 1.00 90.56 197 SER A O 1
ATOM 1599 N N . GLY A 1 198 ? 1.151 11.710 -9.909 1.00 90.44 198 GLY A N 1
ATOM 1600 C CA . GLY A 1 198 ? 2.250 12.206 -10.734 1.00 90.44 198 GLY A CA 1
ATOM 1601 C C . GLY A 1 198 ? 2.212 11.732 -12.189 1.00 90.44 198 GLY A C 1
ATOM 1602 O O . GLY A 1 198 ? 2.003 10.561 -12.513 1.00 90.44 198 GLY A O 1
ATOM 1603 N N . VAL A 1 199 ? 2.460 12.680 -13.095 1.00 93.00 199 VAL A N 1
ATOM 1604 C CA . VAL A 1 199 ? 2.357 12.508 -14.555 1.00 93.00 199 VAL A CA 1
ATOM 1605 C C . VAL A 1 199 ? 3.328 11.475 -15.140 1.00 93.00 199 VAL A C 1
ATOM 1607 O O . VAL A 1 199 ? 3.083 10.943 -16.224 1.00 93.00 199 VAL A O 1
ATOM 1610 N N . ASP A 1 200 ? 4.405 11.151 -14.420 1.00 92.31 200 ASP A N 1
ATOM 1611 C CA . ASP A 1 200 ? 5.388 10.121 -14.771 1.00 92.31 200 ASP A CA 1
ATOM 1612 C C . ASP A 1 200 ? 4.753 8.728 -14.914 1.00 92.31 200 ASP A C 1
ATOM 1614 O O . ASP A 1 200 ? 5.234 7.898 -15.689 1.00 92.31 200 ASP A O 1
ATOM 1618 N N . LYS A 1 201 ? 3.617 8.495 -14.246 1.00 94.81 201 LYS A N 1
ATOM 1619 C CA . LYS A 1 201 ? 2.906 7.209 -14.249 1.00 94.81 201 LYS A CA 1
ATOM 1620 C C . LYS A 1 201 ? 1.937 7.048 -15.425 1.00 94.81 201 LYS A C 1
ATOM 1622 O O . LYS A 1 201 ? 1.396 5.960 -15.620 1.00 94.81 201 LYS A O 1
ATOM 1627 N N . LEU A 1 202 ? 1.735 8.071 -16.263 1.00 95.31 202 LEU A N 1
ATOM 1628 C CA . LEU A 1 202 ? 0.733 8.044 -17.342 1.00 95.31 202 LEU A CA 1
ATOM 1629 C C . LEU A 1 202 ? 0.903 6.846 -18.286 1.00 95.31 202 LEU A C 1
ATOM 1631 O O . LEU A 1 202 ? -0.071 6.185 -18.647 1.00 95.31 202 LEU A O 1
ATOM 1635 N N . ASN A 1 203 ? 2.141 6.551 -18.686 1.00 93.75 203 ASN A N 1
ATOM 1636 C CA . ASN A 1 203 ? 2.422 5.448 -19.606 1.00 93.75 203 ASN A CA 1
ATOM 1637 C C . ASN A 1 203 ? 2.068 4.090 -18.994 1.00 93.75 203 ASN A C 1
ATOM 1639 O O . ASN A 1 203 ? 1.521 3.229 -19.684 1.00 93.75 203 ASN A O 1
ATOM 1643 N N . VAL A 1 204 ? 2.357 3.891 -17.706 1.00 94.69 204 VAL A N 1
ATOM 1644 C CA . VAL A 1 204 ? 2.040 2.629 -17.040 1.00 94.69 204 VAL A CA 1
ATOM 1645 C C . VAL A 1 204 ? 0.551 2.504 -16.731 1.00 94.69 204 VAL A C 1
ATOM 1647 O O . VAL A 1 204 ? -0.016 1.441 -16.965 1.00 94.69 204 VAL A O 1
ATOM 1650 N N . VAL A 1 205 ? -0.119 3.599 -16.360 1.00 95.88 205 VAL A N 1
ATOM 1651 C CA . VAL A 1 205 ? -1.584 3.652 -16.221 1.00 95.88 205 VAL A CA 1
ATOM 1652 C C . VAL A 1 205 ? -2.269 3.254 -17.531 1.00 95.88 205 VAL A C 1
ATOM 1654 O O . VAL A 1 205 ? -3.135 2.381 -17.530 1.00 95.88 205 VAL A O 1
ATOM 1657 N N . LYS A 1 206 ? -1.832 3.800 -18.675 1.00 93.94 206 LYS A N 1
ATOM 1658 C CA . LYS A 1 206 ? -2.362 3.413 -19.995 1.00 93.94 206 LYS A CA 1
ATOM 1659 C C . LYS A 1 206 ? -2.169 1.925 -20.289 1.00 93.94 206 LYS A C 1
ATOM 1661 O O . LYS A 1 206 ? -3.076 1.294 -20.822 1.00 93.94 206 LYS A O 1
ATOM 1666 N N . ARG A 1 207 ? -1.020 1.348 -19.923 1.00 92.81 207 ARG A N 1
ATOM 1667 C CA . ARG A 1 207 ? -0.770 -0.097 -20.076 1.00 92.81 207 ARG A CA 1
ATOM 1668 C C . ARG A 1 207 ? -1.696 -0.930 -19.189 1.00 92.81 207 ARG A C 1
ATOM 1670 O O . ARG A 1 207 ? -2.225 -1.925 -19.665 1.00 92.81 207 ARG A O 1
ATOM 1677 N N . ILE A 1 208 ? -1.932 -0.518 -17.943 1.00 93.50 208 ILE A N 1
ATOM 1678 C CA . ILE A 1 208 ? -2.842 -1.215 -17.017 1.00 93.50 208 ILE A CA 1
ATOM 1679 C C . ILE A 1 208 ? -4.295 -1.142 -17.499 1.00 93.50 208 ILE A C 1
ATOM 1681 O O . ILE A 1 208 ? -5.028 -2.112 -17.346 1.00 93.50 208 ILE A O 1
ATOM 1685 N N . LEU A 1 209 ? -4.728 -0.021 -18.076 1.00 92.94 209 LEU A N 1
ATOM 1686 C CA . LEU A 1 209 ? -6.131 0.173 -18.457 1.00 92.94 209 LEU A CA 1
ATOM 1687 C C . LEU A 1 209 ? -6.470 -0.357 -19.851 1.00 92.94 209 LEU A C 1
ATOM 1689 O O . LEU A 1 209 ? -7.556 -0.894 -20.044 1.00 92.94 209 LEU A O 1
ATOM 1693 N N . PHE A 1 210 ? -5.561 -0.207 -20.815 1.00 90.12 210 PHE A N 1
ATOM 1694 C CA . PHE A 1 210 ? -5.868 -0.421 -22.234 1.00 90.12 210 PHE A CA 1
ATOM 1695 C C . PHE A 1 210 ? -5.134 -1.603 -22.866 1.00 90.12 210 PHE A C 1
ATOM 1697 O O . PHE A 1 210 ? -5.364 -1.901 -24.035 1.00 90.12 210 PHE A O 1
ATOM 1704 N N . SER A 1 211 ? -4.234 -2.276 -22.144 1.00 84.50 211 SER A N 1
ATOM 1705 C CA . SER A 1 211 ? -3.625 -3.498 -22.667 1.00 84.50 211 SER A CA 1
ATOM 1706 C C . SER A 1 211 ? -4.603 -4.664 -22.564 1.00 84.50 211 SER A C 1
ATOM 1708 O O . SER A 1 211 ? -5.006 -5.045 -21.465 1.00 84.50 211 SER A O 1
ATOM 1710 N N . ASP A 1 212 ? -4.889 -5.304 -23.697 1.00 75.19 212 ASP A N 1
ATOM 1711 C CA . ASP A 1 212 ? -5.658 -6.556 -23.756 1.00 75.19 212 ASP A CA 1
ATOM 1712 C C . ASP A 1 212 ? -4.880 -7.758 -23.195 1.00 75.19 212 ASP A C 1
ATOM 1714 O O . ASP A 1 212 ? -5.429 -8.845 -22.987 1.00 75.19 212 ASP A O 1
ATOM 1718 N N . ARG A 1 213 ? -3.568 -7.593 -22.992 1.00 78.88 213 ARG A N 1
ATOM 1719 C CA . ARG A 1 213 ? -2.673 -8.637 -22.501 1.00 78.88 213 ARG A CA 1
ATOM 1720 C C . ARG A 1 213 ? -2.108 -8.260 -21.148 1.00 78.88 213 ARG A C 1
ATOM 1722 O O . ARG A 1 213 ? -1.621 -7.150 -20.944 1.00 78.88 213 ARG A O 1
ATOM 1729 N N . PHE A 1 214 ? -2.108 -9.252 -20.271 1.00 78.19 214 PHE A N 1
ATOM 1730 C CA . PHE A 1 214 ? -1.315 -9.227 -19.059 1.00 78.19 214 PHE A CA 1
ATOM 1731 C C . PHE A 1 214 ? 0.163 -9.019 -19.411 1.00 78.19 214 PHE A C 1
ATOM 1733 O O . PHE A 1 214 ? 0.690 -9.709 -20.289 1.00 78.19 214 PHE A O 1
ATOM 1740 N N . ASP A 1 215 ? 0.813 -8.076 -18.733 1.00 80.56 215 ASP A N 1
ATOM 1741 C CA . ASP A 1 215 ? 2.208 -7.729 -18.978 1.00 80.56 215 ASP A CA 1
ATOM 1742 C C . ASP A 1 215 ? 3.052 -8.117 -17.759 1.00 80.56 215 ASP A C 1
ATOM 1744 O O . ASP A 1 215 ? 2.937 -7.482 -16.705 1.00 80.56 215 ASP A O 1
ATOM 1748 N N . PRO A 1 216 ? 3.926 -9.133 -17.878 1.00 76.75 216 PRO A N 1
ATOM 1749 C CA . PRO A 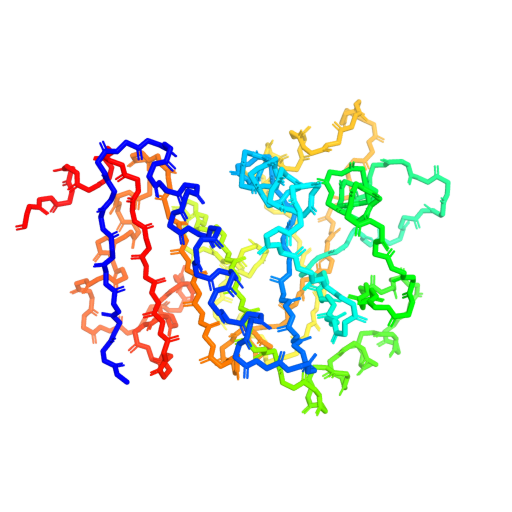1 216 ? 4.733 -9.585 -16.759 1.00 76.75 216 PRO A CA 1
ATOM 1750 C C . PRO A 1 216 ? 5.745 -8.529 -16.276 1.00 76.75 216 PRO A C 1
ATOM 1752 O O . PRO A 1 216 ? 6.247 -8.618 -15.158 1.00 76.75 216 PRO A O 1
ATOM 1755 N N . ASN A 1 217 ? 6.029 -7.497 -17.069 1.00 83.44 217 ASN A N 1
ATOM 1756 C CA . ASN A 1 217 ? 6.895 -6.389 -16.667 1.00 83.44 217 ASN A CA 1
ATOM 1757 C C . ASN A 1 217 ? 6.130 -5.257 -15.968 1.00 83.44 217 ASN A C 1
ATOM 1759 O O . ASN A 1 217 ? 6.751 -4.288 -15.545 1.00 83.44 217 ASN A O 1
ATOM 1763 N N . VAL A 1 218 ? 4.803 -5.374 -15.841 1.00 90.19 218 VAL A N 1
ATOM 1764 C CA . VAL A 1 218 ? 3.931 -4.432 -15.126 1.00 90.19 218 VAL A CA 1
ATOM 1765 C C . VAL A 1 218 ? 3.178 -5.206 -14.045 1.00 90.19 218 VAL A C 1
ATOM 1767 O O . VAL A 1 218 ? 2.045 -5.626 -14.283 1.00 90.19 218 VAL A O 1
ATOM 1770 N N . PRO A 1 219 ? 3.781 -5.419 -12.862 1.00 90.94 219 PRO A N 1
ATOM 1771 C CA . PRO A 1 219 ? 3.152 -6.046 -11.693 1.00 90.94 219 PRO A CA 1
ATOM 1772 C C . PRO A 1 219 ? 1.707 -5.594 -11.426 1.00 90.94 219 PRO A C 1
ATOM 1774 O O . PRO A 1 219 ? 0.818 -6.413 -11.208 1.00 90.94 219 PRO A O 1
ATOM 1777 N N . ALA A 1 220 ? 1.432 -4.300 -11.557 1.00 93.88 220 ALA A N 1
ATOM 1778 C CA . ALA A 1 220 ? 0.109 -3.711 -11.384 1.00 93.88 220 ALA A CA 1
ATOM 1779 C C . ALA A 1 220 ? -0.933 -4.139 -12.438 1.00 93.88 220 ALA A C 1
ATOM 1781 O O . ALA A 1 220 ? -2.126 -3.947 -12.222 1.00 93.88 220 ALA A O 1
ATOM 1782 N N . SER A 1 221 ? -0.546 -4.791 -13.541 1.00 91.62 221 SER A N 1
ATOM 1783 C CA . SER A 1 221 ? -1.509 -5.400 -14.476 1.00 91.62 221 SER A CA 1
ATOM 1784 C C . SER A 1 221 ? -2.353 -6.505 -13.820 1.00 91.62 221 SER A C 1
ATOM 1786 O O . SER A 1 221 ? -3.423 -6.845 -14.329 1.00 91.62 221 SER A O 1
ATOM 1788 N N . VAL A 1 222 ? -1.949 -6.990 -12.635 1.00 90.00 222 VAL A N 1
ATOM 1789 C CA . VAL A 1 222 ? -2.763 -7.868 -11.782 1.00 90.00 222 VAL A CA 1
ATOM 1790 C C . VAL A 1 222 ? -4.143 -7.288 -11.468 1.00 90.00 222 VAL A C 1
ATOM 1792 O O . VAL A 1 222 ? -5.102 -8.042 -11.300 1.00 90.00 222 VAL A O 1
ATOM 1795 N N . LEU A 1 223 ? -4.265 -5.956 -11.434 1.00 93.31 223 LEU A N 1
ATOM 1796 C CA . LEU A 1 223 ? -5.514 -5.246 -11.163 1.00 93.31 223 LEU A CA 1
ATOM 1797 C C . LEU A 1 223 ? -6.624 -5.649 -12.138 1.00 93.31 223 LEU A C 1
ATOM 1799 O O . LEU A 1 223 ? -7.769 -5.808 -11.727 1.00 93.31 223 LEU A O 1
ATOM 1803 N N . GLN A 1 224 ? -6.280 -5.919 -13.402 1.00 91.88 224 GLN A N 1
ATOM 1804 C CA . GLN A 1 224 ? -7.229 -6.385 -14.417 1.00 91.88 224 GLN A CA 1
ATOM 1805 C C . GLN A 1 224 ? -7.821 -7.771 -14.109 1.00 91.88 224 GLN A C 1
ATOM 1807 O O . GLN A 1 224 ? -8.843 -8.155 -14.682 1.00 91.88 224 GLN A O 1
ATOM 1812 N N . LYS A 1 225 ? -7.144 -8.569 -13.274 1.00 90.44 225 LYS A N 1
ATOM 1813 C CA . LYS A 1 225 ? -7.520 -9.951 -12.932 1.00 90.44 225 LYS A CA 1
ATOM 1814 C C . LYS A 1 225 ? -8.033 -10.090 -11.503 1.00 90.44 225 LYS A C 1
ATOM 1816 O O . LYS A 1 225 ? -8.596 -11.130 -11.165 1.00 90.44 225 LYS A O 1
ATOM 1821 N N . HIS A 1 226 ? -7.838 -9.076 -10.668 1.00 93.06 226 HIS A N 1
ATOM 1822 C CA . HIS A 1 226 ? -8.277 -9.093 -9.285 1.00 93.06 226 HIS A CA 1
ATOM 1823 C C . HIS A 1 226 ? -9.808 -9.026 -9.200 1.00 93.06 226 HIS A C 1
ATOM 1825 O O . HIS A 1 226 ? -10.469 -8.328 -9.965 1.00 93.06 226 HIS A O 1
ATOM 1831 N N . ARG A 1 227 ? -10.401 -9.754 -8.248 1.00 93.50 227 ARG A N 1
ATOM 1832 C CA . ARG A 1 227 ? -11.868 -9.876 -8.130 1.00 93.50 227 ARG A CA 1
ATOM 1833 C C . ARG A 1 227 ? -12.580 -8.559 -7.800 1.00 93.50 227 ARG A C 1
ATOM 1835 O O . ARG A 1 227 ? -13.746 -8.393 -8.176 1.00 93.50 227 ARG A O 1
ATOM 1842 N N . ASN A 1 228 ? -11.886 -7.680 -7.084 1.00 96.62 228 ASN A N 1
ATOM 1843 C CA . ASN A 1 228 ? -12.371 -6.411 -6.555 1.00 96.62 228 ASN A CA 1
ATOM 1844 C C . ASN A 1 228 ? -11.183 -5.450 -6.432 1.00 96.62 228 ASN A C 1
ATOM 1846 O O . ASN A 1 228 ? -10.491 -5.438 -5.413 1.00 96.62 228 ASN A O 1
ATOM 1850 N N . ALA A 1 229 ? -10.843 -4.783 -7.530 1.00 97.19 229 ALA A N 1
ATOM 1851 C CA . ALA A 1 229 ? -9.732 -3.846 -7.568 1.00 97.19 229 ALA A CA 1
ATOM 1852 C C . ALA A 1 229 ? -10.181 -2.470 -8.039 1.00 97.19 229 ALA A C 1
ATOM 1854 O O . ALA A 1 229 ? -11.024 -2.366 -8.934 1.00 97.19 229 ALA A O 1
ATOM 1855 N N . THR A 1 230 ? -9.544 -1.452 -7.469 1.00 97.56 230 THR A N 1
ATOM 1856 C CA . THR A 1 230 ? -9.762 -0.042 -7.781 1.00 97.56 230 THR A CA 1
ATOM 1857 C C . THR A 1 230 ? -8.415 0.607 -8.071 1.00 97.56 230 THR A C 1
ATOM 1859 O O . THR A 1 230 ? -7.494 0.521 -7.258 1.00 97.56 230 THR A O 1
ATOM 1862 N N . LEU A 1 231 ? -8.295 1.243 -9.234 1.00 97.25 231 LEU A N 1
ATOM 1863 C CA . LEU A 1 231 ? -7.198 2.145 -9.565 1.00 97.25 231 LEU A CA 1
ATOM 1864 C C . LEU A 1 231 ? -7.681 3.579 -9.351 1.00 97.25 231 LEU A C 1
ATOM 1866 O O . LEU A 1 231 ? -8.639 3.995 -9.996 1.00 97.25 231 LEU A O 1
ATOM 1870 N N . ILE A 1 232 ? -7.022 4.325 -8.472 1.00 96.38 232 ILE A N 1
ATOM 1871 C CA . ILE A 1 232 ? -7.336 5.728 -8.195 1.00 96.38 232 ILE A CA 1
ATOM 1872 C C . ILE A 1 232 ? -6.267 6.602 -8.847 1.00 96.38 232 ILE A C 1
ATOM 1874 O O . ILE A 1 232 ? -5.073 6.368 -8.659 1.00 96.38 232 ILE A O 1
ATOM 1878 N N . LEU A 1 233 ? -6.672 7.600 -9.623 1.00 95.50 233 LEU A N 1
ATOM 1879 C CA . LEU A 1 233 ? -5.761 8.540 -10.268 1.00 95.50 233 LEU A CA 1
ATOM 1880 C C . LEU A 1 233 ? -5.853 9.908 -9.613 1.00 95.50 233 LEU A C 1
ATOM 1882 O O . LEU A 1 233 ? -6.952 10.417 -9.394 1.00 95.50 233 LEU A O 1
ATOM 1886 N N . ASP A 1 234 ? -4.696 10.526 -9.394 1.00 93.00 234 ASP A N 1
ATOM 1887 C CA . ASP A 1 234 ? -4.635 11.938 -9.043 1.00 93.00 234 ASP A CA 1
ATOM 1888 C C . ASP A 1 234 ? -5.238 12.827 -10.158 1.00 93.00 234 ASP A C 1
ATOM 1890 O O . ASP A 1 234 ? -5.487 12.367 -11.284 1.00 93.00 234 ASP A O 1
ATOM 1894 N N . PRO A 1 235 ? -5.459 14.122 -9.892 1.00 91.06 235 PRO A N 1
ATOM 1895 C CA . PRO A 1 235 ? -6.122 15.007 -10.847 1.00 91.06 235 PRO A CA 1
ATOM 1896 C C . PRO A 1 235 ? -5.331 15.216 -12.137 1.00 91.06 235 PRO A C 1
ATOM 1898 O O . PRO A 1 235 ? -5.905 15.329 -13.222 1.00 91.06 235 PRO A O 1
ATOM 1901 N N . GLN A 1 236 ? -4.000 15.263 -12.042 1.00 92.75 236 GLN A N 1
ATOM 1902 C CA . GLN A 1 236 ? -3.138 15.515 -13.195 1.00 92.75 236 GLN A CA 1
ATOM 1903 C C . GLN A 1 236 ? -3.132 14.318 -14.150 1.00 92.75 236 GLN A C 1
ATOM 1905 O O . GLN A 1 236 ? -3.279 14.490 -15.361 1.00 92.75 236 GLN A O 1
ATOM 1910 N N . LEU A 1 237 ? -3.009 13.102 -13.620 1.00 93.19 237 LEU A N 1
ATOM 1911 C CA . LEU A 1 237 ? -3.131 11.863 -14.379 1.00 93.19 237 LEU A CA 1
ATOM 1912 C C . LEU A 1 237 ? -4.537 11.694 -14.934 1.00 93.19 237 LEU A C 1
ATOM 1914 O O . LEU A 1 237 ? -4.668 11.335 -16.102 1.00 93.19 237 LEU A O 1
ATOM 1918 N N . SER A 1 238 ? -5.567 11.982 -14.136 1.00 91.69 238 SER A N 1
ATOM 1919 C CA . SER A 1 238 ? -6.965 11.939 -14.574 1.00 91.69 238 SER A CA 1
ATOM 1920 C C . SER A 1 238 ? -7.190 12.827 -15.796 1.00 91.69 238 SER A C 1
ATOM 1922 O O . SER A 1 238 ? -7.752 12.373 -16.794 1.00 91.69 238 SER A O 1
ATOM 1924 N N . TYR A 1 239 ? -6.668 14.055 -15.761 1.00 92.25 239 TYR A N 1
ATOM 1925 C CA . TYR A 1 239 ? -6.718 14.987 -16.885 1.00 92.25 239 TYR A CA 1
ATOM 1926 C C . TYR A 1 239 ? -5.950 14.471 -18.115 1.00 92.25 239 TYR A C 1
ATOM 1928 O O . TYR A 1 239 ? -6.471 14.494 -19.231 1.00 92.25 239 TYR A O 1
ATOM 1936 N N . LEU A 1 240 ? -4.721 13.973 -17.934 1.00 93.81 240 LEU A N 1
ATOM 1937 C CA . LEU A 1 240 ? -3.864 13.508 -19.036 1.00 93.81 240 LEU A CA 1
ATOM 1938 C C . LEU A 1 240 ? -4.305 12.183 -19.667 1.00 93.81 240 LEU A C 1
ATOM 1940 O O . LEU A 1 240 ? -4.002 11.923 -20.836 1.00 93.81 240 LEU A O 1
ATOM 1944 N N . LEU A 1 241 ? -4.968 11.319 -18.901 1.00 91.56 241 LEU A N 1
ATOM 1945 C CA . LEU A 1 241 ? -5.523 10.070 -19.410 1.00 91.56 241 LEU A CA 1
ATOM 1946 C C . LEU A 1 241 ? -6.661 10.338 -20.407 1.00 91.56 241 LEU A C 1
ATOM 1948 O O . LEU A 1 241 ? -6.853 9.545 -21.328 1.00 91.56 241 LEU A O 1
ATOM 1952 N N . GLY A 1 242 ? -7.342 11.477 -20.258 1.00 81.56 242 GLY A N 1
ATOM 1953 C CA . GLY A 1 242 ? -8.560 11.822 -20.981 1.00 81.56 242 GLY A CA 1
ATOM 1954 C C . GLY A 1 242 ? -9.808 11.352 -20.234 1.00 81.56 242 GLY A C 1
ATOM 1955 O O . GLY A 1 242 ? -9.739 10.470 -19.370 1.00 81.56 242 GLY A O 1
ATOM 1956 N N . ASN A 1 243 ? -10.948 11.975 -20.546 1.00 54.94 243 ASN A N 1
ATOM 1957 C CA . ASN A 1 243 ? -12.254 11.563 -20.023 1.00 54.94 243 ASN A CA 1
ATOM 1958 C C . ASN A 1 243 ? -12.675 10.217 -20.599 1.00 54.94 243 ASN A C 1
ATOM 1960 O O . ASN A 1 243 ? -12.749 10.116 -21.843 1.00 54.94 243 ASN A O 1
#

Foldseek 3Di:
DFAAEAEAQAPVRVLVVVLVVVLVLCVVDVQAEEEDEDFPSCLSSLVVNLVCLVVVSDACPNYAYEYFKWDAPDDPPDCQISVNLCCVRHCVSRVNDPVSYLYQDHPDPVSQVVSLVCCVVPQHQEYEFEQDLQQDTHQRAFQVPQDLGKDKHFQDPVVLVRSVVSGDPSPPDHDRIMIGGGLNSQQRHNEYEYEYEDPSNLVVVCCLPPPPDDDRRNSNVSSRVRPHYYYYYHNVSSVVNPD

Radius of gyration: 16.96 Å; Cα contacts (8 Å, |Δi|>4): 452; chains: 1; bounding box: 43×37×44 Å

Solvent-accessible surface area (backbone atoms only — not comparable to full-atom values): 13145 Å² total; per-residue (Å²): 89,76,54,41,78,46,68,28,85,40,74,62,51,49,35,51,49,54,43,48,52,51,49,52,58,48,70,77,32,75,81,28,28,37,38,45,70,82,50,68,87,46,45,68,40,34,52,53,46,40,52,34,38,77,72,66,78,42,78,64,93,48,39,35,37,32,45,38,47,26,55,53,74,65,57,92,85,54,76,62,38,42,61,47,42,41,34,68,59,43,33,58,76,62,68,58,53,71,94,29,55,47,64,63,53,57,86,51,75,65,42,51,54,50,50,46,47,50,39,72,74,51,59,31,40,37,33,56,41,56,54,39,66,66,19,17,49,76,73,43,69,30,42,96,71,53,40,56,55,50,46,80,36,73,64,48,80,80,53,47,62,60,53,42,68,62,31,78,75,46,94,80,68,73,67,66,38,28,36,25,58,14,51,39,56,58,63,61,24,59,31,36,37,35,37,38,75,57,67,76,32,47,68,41,51,48,48,49,74,68,46,94,57,83,44,52,66,24,41,50,33,51,40,69,71,25,68,42,20,36,42,37,29,29,32,66,34,35,60,72,72,51,136

Mean predicted aligned error: 4.92 Å

Sequence (243 aa):
MPLQLEKTENSLDLQELIQLILKEEVSEKNDFSFAINTSNNFHPIYEAIVSSFQSGDLSFNKTTFYSTEEFENVSWSNTNTAYQYLDKYFYSPLEIKDEQKIIPFLFNMAHNNEYDGRIANNKIDLAILELGPNGELGFLNSFEKLTDKSSIQNIKNYQMENIKSWITNPENQVPNSIFSIGMGGIFTSKKLVVYASGVDKLNVVKRILFSDRFDPNVPASVLQKHRNATLILDPQLSYLLGN

pLDDT: mean 88.23, std 9.21, range [54.94, 97.56]

Nearest PDB structures (foldseek):
  3hn6-assembly1_E  TM=9.051E-01  e=2.442E-20  Borreliella burgdorferi B31
  2bkv-assembly1_A  TM=8.936E-01  e=2.141E-19  Bacillus subtilis
  1cd5-assembly1_A  TM=9.052E-01  e=4.797E-19  Escherichia coli K-12
  2ri0-assembly2_B  TM=8.878E-01  e=2.543E-17  Streptococcus mutans
  6nbg-assembly1_C  TM=7.777E-01  e=4.148E-16  Klebsiella pneumoniae